Protein AF-A0A094A6D1-F1 (afdb_monomer)

Solvent-accessible surface area (backbone atoms only — not comparable to full-atom values): 11910 Å² total; per-residue (Å²): 130,88,84,78,57,84,86,40,76,73,54,73,46,98,64,82,76,75,89,54,102,81,65,78,54,65,67,58,54,51,54,49,49,55,51,50,52,54,50,50,57,48,50,68,65,52,73,82,51,52,72,68,55,45,52,56,50,55,54,60,70,70,58,59,70,27,72,99,29,51,70,61,40,42,60,74,72,39,41,84,79,79,38,96,64,85,78,55,68,68,58,47,48,54,49,28,52,51,53,49,54,50,52,52,55,42,50,53,43,16,49,54,50,44,54,54,49,53,54,47,38,68,72,66,67,61,68,77,88,84,65,76,83,75,68,78,82,49,100,79,51,75,71,82,86,63,80,82,77,91,50,72,67,32,45,53,50,23,49,55,61,69,55,57,76,57,67,78,85,43,57,95,50,70,90,60,93,68,86,82,83,71,81,81,70,76,133

Structure (mmCIF, N/CA/C/O backbone):
data_AF-A0A094A6D1-F1
#
_entry.id   AF-A0A094A6D1-F1
#
loop_
_atom_site.group_PDB
_atom_site.id
_atom_site.type_symbol
_atom_site.label_atom_id
_atom_site.label_alt_id
_atom_site.label_comp_id
_atom_site.label_asym_id
_atom_site.label_entity_id
_atom_site.label_seq_id
_atom_site.pdbx_PDB_ins_code
_atom_site.Cartn_x
_atom_site.Cartn_y
_atom_site.Cartn_z
_atom_site.occupancy
_atom_site.B_iso_or_equiv
_atom_site.auth_seq_id
_atom_site.auth_comp_id
_atom_site.auth_asym_id
_atom_site.auth_atom_id
_atom_site.pdbx_PDB_model_num
ATOM 1 N N . ALA A 1 1 ? 8.656 14.165 -21.330 1.00 50.38 1 ALA A N 1
ATOM 2 C CA . ALA A 1 1 ? 8.695 12.959 -22.171 1.00 50.38 1 ALA A CA 1
ATOM 3 C C . ALA A 1 1 ? 7.920 11.884 -21.436 1.00 50.38 1 ALA A C 1
ATOM 5 O O . ALA A 1 1 ? 8.316 11.533 -20.326 1.00 50.38 1 ALA A O 1
ATOM 6 N N . LYS A 1 2 ? 6.782 11.463 -21.992 1.00 58.44 2 LYS A N 1
ATOM 7 C CA . LYS A 1 2 ? 6.016 10.312 -21.506 1.00 58.44 2 LYS A CA 1
ATOM 8 C C . LYS A 1 2 ? 6.945 9.095 -21.607 1.00 58.44 2 LYS A C 1
ATOM 10 O O . LYS A 1 2 ? 7.585 8.899 -22.636 1.00 58.44 2 LYS A O 1
ATOM 15 N N . VAL A 1 3 ? 7.149 8.369 -20.510 1.00 69.06 3 VAL A N 1
ATOM 16 C CA . VAL A 1 3 ? 7.984 7.159 -20.530 1.00 69.06 3 VAL A CA 1
ATOM 17 C C . VAL A 1 3 ? 7.082 6.021 -20.989 1.00 69.06 3 VAL A C 1
ATOM 19 O O . VAL A 1 3 ? 6.302 5.520 -20.186 1.00 69.06 3 VAL A O 1
ATOM 22 N N . GLY A 1 4 ? 7.154 5.663 -22.271 1.00 74.31 4 GLY A N 1
ATOM 23 C CA . GLY A 1 4 ? 6.404 4.532 -22.820 1.00 74.31 4 GLY A CA 1
ATOM 24 C C . GLY A 1 4 ? 6.931 3.201 -22.286 1.00 74.31 4 GLY A C 1
ATOM 25 O O . GLY A 1 4 ? 8.145 3.017 -22.120 1.00 74.31 4 GLY A O 1
ATOM 26 N N . LEU A 1 5 ? 6.030 2.266 -21.990 1.00 84.81 5 LEU A N 1
ATOM 27 C CA . LEU A 1 5 ? 6.427 0.921 -21.588 1.00 84.81 5 LEU A CA 1
ATOM 28 C C . LEU A 1 5 ? 6.863 0.115 -22.825 1.00 84.81 5 LEU A C 1
ATOM 30 O O . LEU A 1 5 ? 6.172 0.127 -23.844 1.00 84.81 5 LEU A O 1
ATOM 34 N N . PRO A 1 6 ? 7.943 -0.689 -22.750 1.00 88.44 6 PRO A N 1
ATOM 35 C CA . PRO A 1 6 ? 8.446 -1.442 -23.907 1.00 88.44 6 PRO A CA 1
ATOM 36 C C . PRO A 1 6 ? 7.476 -2.483 -24.492 1.00 88.44 6 PRO A C 1
ATOM 38 O O . PRO A 1 6 ? 7.748 -3.057 -25.542 1.00 88.44 6 PRO A O 1
ATOM 41 N N . TRP A 1 7 ? 6.387 -2.793 -23.785 1.00 87.38 7 TRP A N 1
ATOM 42 C CA . TRP A 1 7 ? 5.352 -3.746 -24.198 1.00 87.38 7 TRP A CA 1
ATOM 43 C C . TRP A 1 7 ? 4.051 -3.069 -24.651 1.00 87.38 7 TRP A C 1
ATOM 45 O O . TRP A 1 7 ? 3.048 -3.754 -24.854 1.00 87.38 7 TRP A O 1
ATOM 55 N N . GLU A 1 8 ? 4.043 -1.745 -24.791 1.00 85.12 8 GLU A N 1
ATOM 56 C CA . GLU A 1 8 ? 2.922 -1.015 -25.381 1.00 85.12 8 GLU A CA 1
ATOM 57 C C . GLU A 1 8 ? 2.844 -1.221 -26.893 1.00 85.12 8 GLU A C 1
ATOM 59 O O . GLU A 1 8 ? 3.835 -1.513 -27.565 1.00 85.12 8 GLU A O 1
ATOM 64 N N . ILE A 1 9 ? 1.646 -1.022 -27.444 1.00 82.25 9 ILE A N 1
ATOM 65 C CA . ILE A 1 9 ? 1.393 -1.150 -28.883 1.00 82.25 9 ILE A CA 1
ATOM 66 C C . ILE A 1 9 ? 2.235 -0.137 -29.670 1.00 82.25 9 ILE A C 1
ATOM 68 O O . ILE A 1 9 ? 2.761 -0.483 -30.725 1.00 82.25 9 ILE A O 1
ATOM 72 N N . ALA A 1 10 ? 2.432 1.073 -29.139 1.00 81.50 10 ALA A N 1
ATOM 73 C CA . ALA A 1 10 ? 3.297 2.085 -29.745 1.00 81.50 10 ALA A CA 1
ATOM 74 C C . ALA A 1 10 ? 4.753 1.599 -29.897 1.00 81.50 10 ALA A C 1
ATOM 76 O O . ALA A 1 10 ? 5.389 1.864 -30.914 1.00 81.50 10 ALA A O 1
ATOM 77 N N . SER A 1 11 ? 5.241 0.792 -28.947 1.00 85.56 11 SER A N 1
ATOM 78 C CA . SER A 1 11 ? 6.585 0.195 -28.979 1.00 85.56 11 SER A CA 1
ATOM 79 C C . SER A 1 11 ? 6.719 -0.979 -29.965 1.00 85.56 11 SER A C 1
ATOM 81 O O . SER A 1 11 ? 7.820 -1.497 -30.155 1.00 85.56 11 SER A O 1
ATOM 83 N N . LEU A 1 12 ? 5.628 -1.430 -30.604 1.00 87.12 12 LEU A N 1
ATOM 84 C CA . LEU A 1 12 ? 5.669 -2.504 -31.607 1.00 87.12 12 LEU A CA 1
ATOM 85 C C . LEU A 1 12 ? 6.434 -2.083 -32.868 1.00 87.12 12 LEU A C 1
ATOM 87 O O . LEU A 1 12 ? 7.038 -2.921 -33.543 1.00 87.12 12 LEU A O 1
ATOM 91 N N . TYR A 1 13 ? 6.376 -0.797 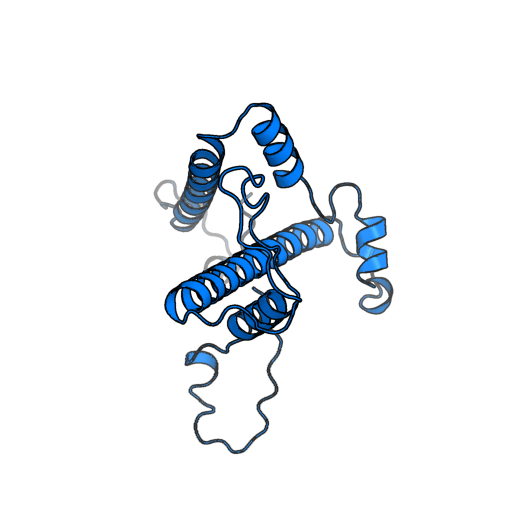-33.202 1.00 86.56 13 TYR A N 1
ATOM 92 C CA . TYR A 1 13 ? 6.956 -0.253 -34.417 1.00 86.56 13 TYR A CA 1
ATOM 93 C C . TYR A 1 13 ? 8.273 0.456 -34.108 1.00 86.56 13 TYR A C 1
ATOM 95 O O . TYR A 1 13 ? 8.422 1.129 -33.098 1.00 86.56 13 TYR A O 1
ATOM 103 N N . SER A 1 14 ? 9.245 0.334 -35.014 1.00 86.50 14 SER A N 1
ATOM 104 C CA . SER A 1 14 ? 10.553 0.991 -34.874 1.00 86.50 14 SER A CA 1
ATOM 105 C C . SER A 1 14 ? 10.513 2.502 -35.114 1.00 86.50 14 SER A C 1
ATOM 107 O O . SER A 1 14 ? 11.534 3.169 -34.972 1.00 86.50 14 SER A O 1
ATOM 109 N N . GLN A 1 15 ? 9.375 3.023 -35.570 1.00 84.44 15 GLN A N 1
ATOM 110 C CA . GLN A 1 15 ? 9.169 4.427 -35.878 1.00 84.44 15 GLN A CA 1
ATOM 111 C C . GLN A 1 15 ? 8.012 4.943 -35.030 1.00 84.44 15 GLN A C 1
ATOM 113 O O . GLN A 1 15 ? 6.898 4.435 -35.135 1.00 84.44 15 GLN A O 1
ATOM 118 N N . GLU A 1 16 ? 8.290 5.962 -34.224 1.00 77.81 16 GLU A N 1
ATOM 119 C CA . GLU A 1 16 ? 7.274 6.665 -33.449 1.00 77.81 16 GLU A CA 1
ATOM 120 C C . GLU A 1 16 ? 6.464 7.572 -34.382 1.00 77.81 16 GLU A C 1
ATOM 122 O O . GLU A 1 16 ? 7.018 8.318 -35.200 1.00 77.81 16 GLU A O 1
ATOM 127 N N . VAL A 1 17 ? 5.140 7.468 -34.293 1.00 75.56 17 VAL A N 1
ATOM 128 C CA . VAL A 1 17 ? 4.229 8.406 -34.949 1.00 75.56 17 VAL A CA 1
ATOM 129 C C . VAL A 1 17 ? 4.211 9.673 -34.090 1.00 75.56 17 VAL A C 1
ATOM 131 O O . VAL A 1 17 ? 4.066 9.548 -32.876 1.00 75.56 17 VAL A O 1
ATOM 134 N N . PRO A 1 18 ? 4.391 10.875 -34.667 1.00 78.12 18 PRO A N 1
ATOM 135 C CA . PRO A 1 18 ? 4.256 12.110 -33.903 1.00 78.12 18 PRO A CA 1
ATOM 136 C C . PRO A 1 18 ? 2.888 12.182 -33.219 1.00 78.12 18 PRO A C 1
ATOM 138 O O . PRO A 1 18 ? 1.887 11.854 -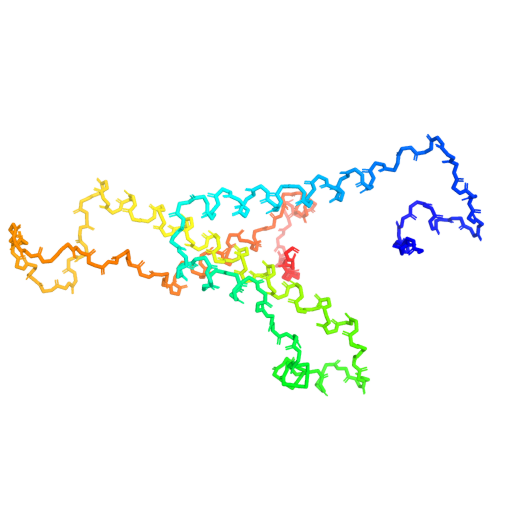33.859 1.00 78.12 18 PRO A O 1
ATOM 141 N N . GLU A 1 19 ? 2.868 12.635 -31.963 1.00 69.31 19 GLU A N 1
ATOM 142 C CA . GLU A 1 19 ? 1.632 12.899 -31.216 1.00 69.31 19 GLU A CA 1
ATOM 143 C C . GLU A 1 19 ? 0.711 13.787 -32.064 1.00 69.31 19 GLU A C 1
ATOM 145 O O . GLU A 1 19 ? 1.141 14.809 -32.616 1.00 69.31 19 GLU A O 1
ATOM 150 N N . ARG A 1 20 ? -0.539 13.354 -32.237 1.00 71.62 20 ARG A N 1
ATOM 151 C CA . ARG A 1 20 ? -1.547 14.107 -32.984 1.00 71.62 20 ARG A CA 1
ATOM 152 C C . ARG A 1 20 ? -2.393 14.880 -31.977 1.00 71.62 20 ARG A C 1
ATOM 154 O O . ARG A 1 20 ? -2.800 14.316 -30.971 1.00 71.62 20 ARG A O 1
ATOM 161 N N . ASP A 1 21 ? -2.684 16.150 -32.259 1.00 66.56 21 ASP A N 1
ATOM 162 C CA . ASP A 1 21 ? -3.451 17.028 -31.355 1.00 66.56 21 ASP A CA 1
ATOM 163 C C . ASP A 1 21 ? -4.895 16.534 -31.069 1.00 66.56 21 ASP A C 1
ATOM 165 O O . ASP A 1 21 ? -5.590 17.121 -30.243 1.00 66.56 21 ASP A O 1
ATOM 169 N N . ASP A 1 22 ? -5.369 15.501 -31.778 1.00 65.94 22 ASP A N 1
ATOM 170 C CA . ASP A 1 22 ? -6.688 14.866 -31.658 1.00 65.94 22 ASP A CA 1
ATOM 171 C C . ASP A 1 22 ? -6.668 13.464 -31.010 1.00 65.94 22 ASP A C 1
ATOM 173 O O . ASP A 1 22 ? -7.715 12.817 -30.941 1.00 65.94 22 ASP A O 1
ATOM 177 N N . GLU A 1 23 ? -5.514 12.977 -30.538 1.00 61.41 23 GLU A N 1
ATOM 178 C CA . GLU A 1 23 ? -5.445 11.768 -29.706 1.00 61.41 23 GLU A CA 1
ATOM 179 C C . GLU A 1 23 ? -5.793 12.120 -28.253 1.00 61.41 23 GLU A C 1
ATOM 181 O O . GLU A 1 23 ? -4.951 12.566 -27.477 1.00 61.41 23 GLU A O 1
ATOM 186 N N . ASP A 1 24 ? -7.060 11.914 -27.884 1.00 57.56 24 ASP A N 1
ATOM 187 C CA . ASP A 1 24 ? -7.472 11.841 -26.482 1.00 57.56 24 ASP A CA 1
ATOM 188 C C . ASP A 1 24 ? -6.748 10.639 -25.843 1.00 57.56 24 ASP A C 1
ATOM 190 O O . ASP A 1 24 ? -7.115 9.480 -26.058 1.00 57.56 24 ASP A O 1
ATOM 194 N N . ASP A 1 25 ? -5.667 10.908 -25.109 1.00 66.12 25 ASP A N 1
ATOM 195 C CA . ASP A 1 25 ? -4.869 9.902 -24.410 1.00 66.12 25 ASP A CA 1
ATOM 196 C C . ASP A 1 25 ? -5.719 9.232 -23.307 1.00 66.12 25 ASP A C 1
ATOM 198 O O . ASP A 1 25 ? -5.733 9.662 -22.152 1.00 66.12 25 ASP A O 1
ATOM 202 N N . GLU A 1 26 ? -6.416 8.144 -23.648 1.00 67.31 26 GLU A N 1
ATOM 203 C CA . GLU A 1 26 ? -7.247 7.333 -22.735 1.00 67.31 26 GLU A CA 1
ATOM 204 C C . GLU A 1 26 ? -6.467 6.936 -21.453 1.00 67.31 26 GLU A C 1
ATOM 206 O O . GLU A 1 26 ? -7.007 6.914 -20.344 1.00 67.31 26 GLU A O 1
ATOM 211 N N . ASP A 1 27 ? -5.151 6.722 -21.583 1.00 64.94 27 ASP A N 1
ATOM 212 C CA . ASP A 1 27 ? -4.226 6.448 -20.476 1.00 64.94 27 ASP A CA 1
ATOM 213 C C . ASP A 1 27 ? -3.993 7.665 -19.559 1.00 64.94 27 ASP A C 1
ATOM 215 O O . ASP A 1 27 ? -3.834 7.523 -18.340 1.00 64.94 27 ASP A O 1
ATOM 219 N N . GLU A 1 28 ? -3.954 8.878 -20.122 1.00 71.06 28 GLU A N 1
ATOM 220 C CA . GLU A 1 28 ? -3.829 10.118 -19.351 1.00 71.06 28 GLU A CA 1
ATOM 221 C C . GLU A 1 28 ? -5.125 10.393 -18.576 1.00 71.06 28 GLU A C 1
ATOM 223 O O . GLU A 1 28 ? -5.077 10.785 -17.402 1.00 71.06 28 GLU A O 1
ATOM 228 N N . GLU A 1 29 ? -6.280 10.076 -19.168 1.00 74.25 29 GLU A N 1
ATOM 229 C CA . GLU A 1 29 ? -7.569 10.100 -18.476 1.00 74.25 29 GLU A CA 1
ATOM 230 C C . GLU A 1 29 ? -7.628 9.090 -17.320 1.00 74.25 29 GLU A C 1
ATOM 232 O O . GLU A 1 29 ? -8.058 9.449 -16.218 1.00 74.25 29 GLU A O 1
ATOM 237 N N . GLU A 1 30 ? -7.158 7.851 -17.511 1.00 73.69 30 GLU A N 1
ATOM 238 C CA . GLU A 1 30 ? -7.152 6.832 -16.451 1.00 73.69 30 GLU A CA 1
ATOM 239 C C . GLU A 1 30 ? -6.190 7.204 -15.305 1.00 73.69 30 GLU A C 1
ATOM 241 O O . GLU A 1 30 ? -6.544 7.097 -14.122 1.00 73.69 30 GLU A O 1
ATOM 246 N N . MET A 1 31 ? -5.002 7.727 -15.630 1.00 72.31 31 MET A N 1
ATOM 247 C CA . MET A 1 31 ? -4.050 8.265 -14.648 1.00 72.31 31 MET A CA 1
ATOM 248 C C . MET A 1 31 ? -4.630 9.439 -13.856 1.00 72.31 31 MET A C 1
ATOM 250 O O . MET A 1 31 ? -4.493 9.504 -12.622 1.00 72.31 31 MET A O 1
ATOM 254 N N . ASN A 1 32 ? -5.314 10.356 -14.538 1.00 81.31 32 ASN A N 1
ATOM 255 C CA . ASN A 1 32 ? -5.992 11.477 -13.902 1.00 81.31 32 ASN A CA 1
ATOM 256 C C . ASN A 1 32 ? -7.121 10.977 -12.988 1.00 81.31 32 ASN A C 1
ATOM 258 O O . ASN A 1 32 ? -7.192 11.349 -11.814 1.00 81.31 32 ASN A O 1
ATOM 262 N N . TYR A 1 33 ? -7.935 10.034 -13.464 1.00 84.94 33 TYR A N 1
ATOM 263 C CA . TYR A 1 33 ? -9.004 9.427 -12.680 1.00 84.94 33 TYR A CA 1
ATOM 264 C C . TYR A 1 33 ? -8.482 8.743 -11.407 1.00 84.94 33 TYR A C 1
ATOM 266 O O . TYR A 1 33 ? -9.005 8.987 -10.315 1.00 84.94 33 TYR A O 1
ATOM 274 N N . ALA A 1 34 ? -7.418 7.940 -11.501 1.00 82.62 34 ALA A N 1
ATOM 275 C CA . ALA A 1 34 ? -6.798 7.294 -10.342 1.00 82.62 34 ALA A CA 1
ATOM 276 C C . ALA A 1 34 ? -6.277 8.324 -9.322 1.00 82.62 34 ALA A C 1
ATOM 278 O O . ALA A 1 34 ? -6.468 8.176 -8.107 1.00 82.62 34 ALA A O 1
ATOM 279 N N . THR A 1 35 ? -5.674 9.408 -9.815 1.00 84.44 35 THR A N 1
ATOM 280 C CA . THR A 1 35 ? -5.197 10.521 -8.986 1.00 84.44 35 THR A CA 1
ATOM 281 C C . THR A 1 35 ? -6.353 11.216 -8.267 1.00 84.44 35 THR A C 1
ATOM 283 O O . THR A 1 35 ? -6.296 11.411 -7.047 1.00 84.44 35 THR A O 1
ATOM 286 N N . LEU A 1 36 ? -7.440 11.515 -8.981 1.00 88.94 36 LEU A N 1
ATOM 287 C CA . LEU A 1 36 ? -8.651 12.119 -8.426 1.00 88.94 36 LEU A CA 1
ATOM 288 C C . LEU A 1 36 ? -9.298 11.236 -7.355 1.00 88.94 36 LEU A C 1
ATOM 290 O O . LEU A 1 36 ? -9.669 11.733 -6.292 1.00 88.94 36 LEU A O 1
ATOM 294 N N . GLN A 1 37 ? -9.383 9.921 -7.577 1.00 87.69 37 GLN A N 1
ATOM 295 C CA . GLN A 1 37 ? -9.905 8.984 -6.575 1.00 87.69 37 GLN A CA 1
ATOM 296 C C . GLN A 1 37 ? -9.052 8.975 -5.304 1.00 87.69 37 GLN A C 1
ATOM 298 O O . GLN A 1 37 ? -9.583 8.970 -4.188 1.00 87.69 37 GLN A O 1
ATOM 303 N N . ARG A 1 38 ? -7.723 9.022 -5.447 1.00 86.25 38 ARG A N 1
ATOM 304 C CA . ARG A 1 38 ? -6.808 9.088 -4.301 1.00 86.25 38 ARG A CA 1
ATOM 305 C C . ARG A 1 38 ? -6.977 10.385 -3.510 1.00 86.25 38 ARG A C 1
ATOM 307 O O . ARG A 1 38 ? -6.957 10.339 -2.279 1.00 86.25 38 ARG A O 1
ATOM 314 N N . LEU A 1 39 ? -7.150 11.518 -4.194 1.00 88.56 39 LEU A N 1
ATOM 315 C CA . LEU A 1 39 ? -7.419 12.814 -3.563 1.00 88.56 39 LEU A CA 1
ATOM 316 C C . LEU A 1 39 ? -8.765 12.806 -2.838 1.00 88.56 39 LEU A C 1
ATOM 318 O O . LEU A 1 39 ? -8.815 13.118 -1.652 1.00 88.56 39 LEU A O 1
ATOM 322 N N . LYS A 1 40 ? -9.820 12.312 -3.490 1.00 91.62 40 LYS A N 1
ATOM 323 C CA . LYS A 1 40 ? -11.147 12.171 -2.885 1.00 91.62 40 LYS A CA 1
ATOM 324 C C . LYS A 1 40 ? -11.120 11.314 -1.615 1.00 91.62 40 LYS A C 1
ATOM 326 O O . LYS A 1 40 ? -11.650 11.730 -0.590 1.00 91.62 40 LYS A O 1
ATOM 331 N N . LYS A 1 41 ? -10.459 10.147 -1.641 1.00 88.25 41 LYS A N 1
ATOM 332 C CA . LYS A 1 41 ? -10.302 9.278 -0.455 1.00 88.25 41 LYS A CA 1
ATOM 333 C C . LYS A 1 41 ? -9.547 9.990 0.674 1.00 88.25 41 LYS A C 1
ATOM 335 O O . LYS A 1 41 ? -9.826 9.745 1.849 1.00 88.25 41 LYS A O 1
ATOM 340 N N . ALA A 1 42 ? -8.581 10.848 0.340 1.00 88.31 42 ALA A N 1
ATOM 341 C CA . ALA A 1 42 ? -7.865 11.646 1.329 1.00 88.31 42 ALA A CA 1
ATOM 342 C C . ALA A 1 42 ? -8.780 12.705 1.959 1.00 88.31 42 ALA A C 1
ATOM 344 O O . ALA A 1 42 ? -8.823 12.782 3.184 1.00 88.31 42 ALA A O 1
ATOM 345 N N . ASP A 1 43 ? -9.547 13.439 1.151 1.00 92.19 43 ASP A N 1
ATOM 346 C CA . ASP A 1 43 ? -10.484 14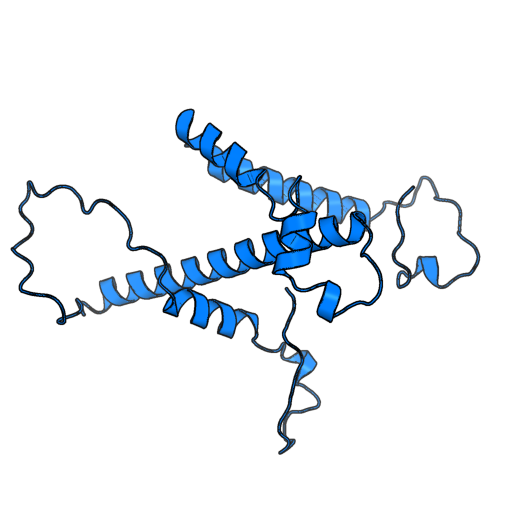.467 1.618 1.00 92.19 43 ASP A CA 1
ATOM 347 C C . ASP A 1 43 ? -11.600 13.875 2.487 1.00 92.19 43 ASP A C 1
ATOM 349 O O . ASP A 1 43 ? -11.915 14.396 3.557 1.00 92.19 43 ASP A O 1
ATOM 353 N N . GLU A 1 44 ? -12.165 12.735 2.078 1.00 92.69 44 GLU A N 1
ATOM 354 C CA . GLU A 1 44 ? -13.165 12.011 2.869 1.00 92.69 44 GLU A CA 1
ATOM 355 C C . GLU A 1 44 ? -12.620 11.613 4.244 1.00 92.69 44 GLU A C 1
ATOM 357 O O . GLU A 1 44 ? -13.330 11.698 5.248 1.00 92.69 44 GLU A O 1
ATOM 362 N N . ARG A 1 45 ? -11.345 11.216 4.307 1.00 88.50 45 ARG A N 1
ATOM 363 C CA . ARG A 1 45 ? -10.697 10.811 5.553 1.00 88.50 45 ARG A CA 1
ATOM 364 C C . ARG A 1 45 ? -10.375 11.994 6.464 1.00 88.50 45 ARG A C 1
ATOM 366 O O . ARG A 1 45 ? -10.456 11.848 7.680 1.00 88.50 45 ARG A O 1
ATOM 373 N N . THR A 1 46 ? -9.994 13.137 5.904 1.00 92.25 46 THR A N 1
ATOM 374 C CA . THR A 1 46 ? -9.544 14.308 6.674 1.00 92.25 46 THR A CA 1
ATOM 375 C C . THR A 1 46 ? -10.678 15.250 7.063 1.00 92.25 46 THR A C 1
ATOM 377 O O . THR A 1 46 ? -10.491 16.068 7.960 1.00 92.25 46 THR A O 1
ATOM 380 N N . LYS A 1 47 ? -11.873 15.105 6.471 1.00 93.25 47 LYS A N 1
ATOM 381 C CA . LYS A 1 47 ? -13.038 15.982 6.698 1.00 93.25 47 LYS A CA 1
ATOM 382 C C . LYS A 1 47 ? -13.413 16.198 8.171 1.00 93.25 47 LYS A C 1
ATOM 384 O O . LYS A 1 47 ? -13.910 17.267 8.511 1.00 93.25 47 LYS A O 1
ATOM 389 N N . ALA A 1 48 ? -13.227 15.189 9.021 1.00 91.81 48 ALA A N 1
ATOM 390 C CA . ALA A 1 48 ? -13.595 15.232 10.440 1.00 91.81 48 ALA A CA 1
ATOM 391 C C . ALA A 1 48 ? -12.387 15.195 11.396 1.00 91.81 48 ALA A C 1
ATOM 393 O O . ALA A 1 48 ? -12.583 15.030 12.597 1.00 91.81 48 ALA A O 1
ATOM 394 N N . MET A 1 49 ? -11.158 15.315 10.879 1.00 93.69 49 MET A N 1
ATOM 395 C CA . MET A 1 49 ? -9.947 15.281 11.704 1.00 93.69 49 MET A CA 1
ATOM 396 C C . MET A 1 49 ? -9.740 16.598 12.452 1.00 93.69 49 MET A C 1
ATOM 398 O O . MET A 1 49 ? -9.981 17.679 11.908 1.00 93.69 49 MET A O 1
ATOM 402 N N . THR A 1 50 ? -9.215 16.523 13.674 1.00 95.25 50 THR A N 1
ATOM 403 C CA . THR A 1 50 ? -8.658 17.708 14.337 1.00 95.25 50 THR A CA 1
ATOM 404 C C . THR A 1 50 ? -7.352 18.143 13.669 1.00 95.25 50 THR A C 1
ATOM 406 O O . THR A 1 50 ? -6.765 17.426 12.854 1.00 95.25 50 THR A O 1
ATOM 409 N N . LYS A 1 51 ? -6.854 19.330 14.031 1.00 94.19 51 LYS A N 1
ATOM 410 C CA . LYS A 1 51 ? -5.559 19.818 13.542 1.00 94.19 51 LYS A CA 1
ATOM 411 C C . LYS A 1 51 ? -4.433 18.842 13.887 1.00 94.19 51 LYS A C 1
ATOM 413 O O . LYS A 1 51 ? -3.591 18.561 13.040 1.00 94.19 51 LYS A O 1
ATOM 418 N N . GLU A 1 52 ? -4.419 18.334 15.113 1.00 94.62 52 GLU A N 1
ATOM 419 C CA . GLU A 1 52 ? -3.408 17.400 15.606 1.00 94.62 52 GLU A CA 1
ATOM 420 C C . GLU A 1 52 ? -3.460 16.083 14.827 1.00 94.62 52 GLU A C 1
ATOM 422 O O . GLU A 1 52 ? -2.434 15.613 14.337 1.00 94.62 52 GLU A O 1
ATOM 427 N N . GLU A 1 53 ? -4.662 15.534 14.632 1.00 93.00 53 GLU A N 1
ATOM 428 C CA . GLU A 1 53 ? -4.872 14.312 13.851 1.00 93.00 53 GLU A CA 1
ATOM 429 C C . GLU A 1 53 ? -4.455 14.486 12.389 1.00 93.00 53 GLU A C 1
ATOM 431 O O . GLU A 1 53 ? -3.813 13.602 11.818 1.00 93.00 53 GLU A O 1
ATOM 436 N N . TYR A 1 54 ? -4.767 15.638 11.789 1.00 94.56 54 TYR A N 1
ATOM 437 C CA . TYR A 1 54 ? -4.377 15.951 10.419 1.00 94.56 54 TYR A CA 1
ATOM 438 C C . TYR A 1 54 ? -2.856 16.073 10.265 1.00 94.56 54 TYR A C 1
ATOM 440 O O . TYR A 1 54 ? -2.299 15.541 9.303 1.00 94.56 54 TYR A O 1
ATOM 448 N N . VAL A 1 55 ? -2.168 16.727 11.211 1.00 94.94 55 VAL A N 1
ATOM 449 C CA . VAL A 1 55 ? -0.698 16.821 11.210 1.00 94.94 55 VAL A CA 1
ATOM 450 C C . VAL A 1 55 ? -0.095 15.419 11.231 1.00 94.94 55 VAL A C 1
ATOM 452 O O . VAL A 1 55 ? 0.657 15.072 10.319 1.00 94.94 55 VAL A O 1
ATOM 455 N N . THR A 1 56 ? -0.507 14.572 12.178 1.00 94.06 56 THR A N 1
ATOM 456 C CA . THR A 1 56 ? -0.038 13.181 12.258 1.00 94.06 56 THR A CA 1
ATOM 457 C C . THR A 1 56 ? -0.361 12.382 10.988 1.00 94.06 56 THR A C 1
ATOM 459 O O . THR A 1 56 ? 0.489 11.651 10.479 1.00 94.06 56 THR A O 1
ATOM 462 N N . TRP A 1 57 ? -1.563 12.542 10.424 1.00 92.81 57 TRP A N 1
ATOM 463 C CA . TRP A 1 57 ? -1.951 11.900 9.165 1.00 92.81 57 TRP A CA 1
ATOM 464 C C . TRP A 1 57 ? -1.048 12.318 7.999 1.00 92.81 57 TRP A C 1
ATOM 466 O O . TRP A 1 57 ? -0.593 11.465 7.235 1.00 92.81 57 TRP A O 1
ATOM 476 N N . SER A 1 58 ? -0.769 13.615 7.866 1.00 92.62 58 SER A N 1
ATOM 477 C CA . SER A 1 58 ? 0.067 14.152 6.791 1.00 92.62 58 SER A CA 1
ATOM 478 C C . SER A 1 58 ? 1.517 13.663 6.878 1.00 92.62 58 SER A C 1
ATOM 480 O O . SER A 1 58 ? 2.084 13.268 5.857 1.00 92.62 58 SER A O 1
ATOM 482 N N . GLU A 1 59 ? 2.080 13.579 8.088 1.00 92.81 59 GLU A N 1
ATOM 483 C CA . GLU A 1 59 ? 3.420 13.036 8.332 1.00 92.81 59 GLU A CA 1
ATOM 484 C C . GLU A 1 59 ? 3.503 11.553 7.953 1.00 92.81 59 GLU A C 1
ATOM 486 O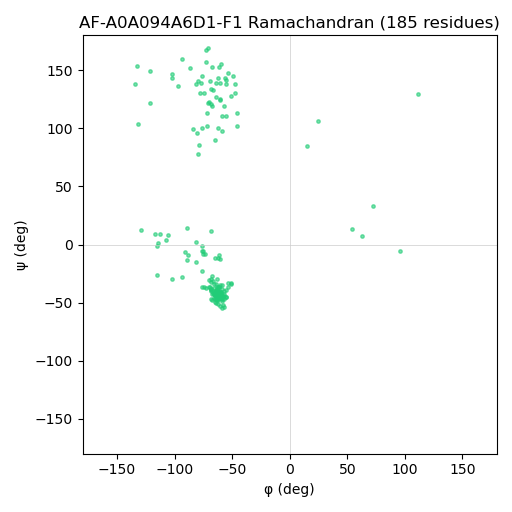 O . GLU A 1 59 ? 4.414 11.138 7.232 1.00 92.81 59 GLU A O 1
ATOM 491 N N . TYR A 1 60 ? 2.532 10.743 8.386 1.00 92.50 60 TYR A N 1
ATOM 492 C CA . TYR A 1 60 ? 2.513 9.309 8.082 1.00 92.50 60 TYR A CA 1
ATOM 493 C C . TYR A 1 60 ? 2.227 9.022 6.609 1.00 92.50 60 TYR A C 1
ATOM 495 O O . TYR A 1 60 ? 2.755 8.052 6.071 1.00 92.50 60 TYR A O 1
ATOM 503 N N . ARG A 1 61 ? 1.451 9.874 5.930 1.00 89.44 61 ARG A N 1
ATOM 504 C CA . ARG A 1 61 ? 1.197 9.763 4.486 1.00 89.44 61 ARG A CA 1
ATOM 505 C C . ARG A 1 61 ? 2.460 9.991 3.652 1.00 89.44 61 ARG A C 1
ATOM 507 O O . ARG A 1 61 ? 2.591 9.390 2.592 1.00 89.44 61 ARG A O 1
ATOM 514 N N . GLN A 1 62 ? 3.360 10.866 4.098 1.00 88.00 62 GLN A N 1
ATOM 515 C CA . GLN A 1 62 ? 4.622 11.155 3.406 1.00 88.00 62 GLN A CA 1
ATOM 516 C C . GLN A 1 62 ? 5.769 10.222 3.825 1.00 88.00 62 GLN A C 1
ATOM 518 O O . GLN A 1 62 ? 6.839 10.240 3.214 1.00 88.00 62 GLN A O 1
ATOM 523 N N . ALA A 1 63 ? 5.575 9.408 4.865 1.00 89.44 63 ALA A N 1
ATOM 524 C CA . ALA A 1 63 ? 6.575 8.450 5.301 1.00 89.44 63 ALA A CA 1
ATOM 525 C C . ALA A 1 63 ? 6.782 7.354 4.242 1.00 89.44 63 ALA A C 1
ATOM 527 O O . ALA A 1 63 ? 5.837 6.755 3.739 1.00 89.44 63 ALA A O 1
ATOM 528 N N . SER A 1 64 ? 8.046 7.061 3.939 1.00 91.88 64 SER A N 1
ATOM 529 C CA . SER A 1 64 ? 8.449 6.028 2.982 1.00 91.88 64 SER A CA 1
ATOM 530 C C . SER A 1 64 ? 9.546 5.147 3.580 1.00 91.88 64 SER A C 1
ATOM 532 O O . SER A 1 64 ? 10.322 5.574 4.446 1.00 91.88 64 SER A O 1
ATOM 534 N N . PHE A 1 65 ? 9.622 3.903 3.108 1.00 93.50 65 PHE A N 1
ATOM 535 C CA . PHE A 1 65 ? 10.686 2.966 3.468 1.00 93.50 65 PHE A CA 1
ATOM 536 C C . PHE A 1 65 ? 12.055 3.389 2.924 1.00 93.50 65 PHE A C 1
ATOM 538 O O . PHE A 1 65 ? 13.084 3.056 3.518 1.00 93.50 65 PHE A O 1
ATOM 545 N N . THR A 1 66 ? 12.077 4.134 1.818 1.00 93.88 66 THR A N 1
ATOM 546 C CA . THR A 1 66 ? 13.292 4.390 1.036 1.00 93.88 66 THR A CA 1
ATOM 547 C C . THR A 1 66 ? 13.712 5.855 1.036 1.00 93.88 66 THR A C 1
ATOM 549 O O . THR A 1 66 ? 14.916 6.131 0.961 1.00 93.88 66 THR A O 1
ATOM 552 N N . PHE A 1 67 ? 12.776 6.795 1.228 1.00 92.44 67 PHE A N 1
ATOM 553 C CA . PHE A 1 67 ? 13.077 8.230 1.260 1.00 92.44 67 PHE A CA 1
ATOM 554 C C . PHE A 1 67 ? 14.123 8.561 2.332 1.00 92.44 67 PHE A C 1
ATOM 556 O O . PHE A 1 67 ? 13.932 8.302 3.523 1.00 92.44 67 PHE A O 1
ATOM 563 N N . ARG A 1 68 ? 15.269 9.103 1.894 1.00 91.94 68 ARG A N 1
ATOM 564 C CA . ARG A 1 68 ? 16.457 9.390 2.729 1.00 91.94 68 ARG A CA 1
ATOM 565 C C . ARG A 1 68 ? 16.994 8.183 3.524 1.00 91.94 68 ARG A C 1
ATOM 567 O O . ARG A 1 68 ? 17.830 8.348 4.409 1.00 91.94 68 ARG A O 1
ATOM 574 N N . LYS A 1 69 ? 16.548 6.961 3.211 1.00 91.56 69 LYS A N 1
ATOM 575 C CA . LYS A 1 69 ? 16.900 5.708 3.905 1.00 91.56 69 LYS A CA 1
ATOM 576 C C . LYS A 1 69 ? 17.368 4.596 2.958 1.00 91.56 69 LYS A C 1
ATOM 578 O O . LYS A 1 69 ? 17.559 3.466 3.401 1.00 91.56 69 LYS A O 1
ATOM 583 N N . GLY A 1 70 ? 17.652 4.908 1.691 1.00 89.62 70 GLY A N 1
ATOM 584 C CA . GLY A 1 70 ? 18.024 3.924 0.664 1.00 89.62 70 GLY A CA 1
ATOM 585 C C . GLY A 1 70 ? 19.202 3.006 1.023 1.00 89.62 70 GLY A C 1
ATOM 586 O O . GLY A 1 70 ? 19.164 1.818 0.716 1.00 89.62 70 GLY A O 1
ATOM 587 N N . LYS A 1 71 ? 20.236 3.491 1.734 1.00 90.06 71 LYS A N 1
ATOM 588 C CA . LYS A 1 71 ? 21.338 2.624 2.211 1.00 90.06 71 LYS A CA 1
ATOM 589 C C . LYS A 1 71 ? 20.826 1.533 3.158 1.00 90.06 71 LYS A C 1
ATOM 591 O O . LYS A 1 71 ? 21.076 0.358 2.913 1.00 90.06 71 LYS A O 1
ATOM 596 N N . ARG A 1 72 ? 20.084 1.930 4.196 1.00 92.12 72 ARG A N 1
ATOM 597 C CA . ARG A 1 72 ? 19.530 1.013 5.201 1.00 92.12 72 ARG A CA 1
ATOM 598 C C . ARG A 1 72 ? 18.520 0.051 4.581 1.00 92.12 72 ARG A C 1
ATOM 600 O O . ARG A 1 72 ? 18.514 -1.120 4.933 1.00 92.12 72 ARG A O 1
ATOM 607 N N . PHE A 1 73 ? 17.697 0.535 3.650 1.00 92.81 73 PHE A N 1
ATOM 608 C CA . PHE A 1 73 ? 16.743 -0.303 2.928 1.00 92.81 73 PHE A CA 1
ATOM 609 C C . PHE A 1 73 ? 17.444 -1.390 2.106 1.00 92.81 73 PHE A C 1
ATOM 611 O O . PHE A 1 73 ? 17.082 -2.554 2.219 1.00 92.81 73 PHE A O 1
ATOM 618 N N . ARG A 1 74 ? 18.485 -1.038 1.336 1.00 90.31 74 ARG A N 1
ATOM 619 C CA . ARG A 1 74 ? 19.239 -2.008 0.521 1.00 90.31 74 ARG A CA 1
ATOM 620 C C . ARG A 1 74 ? 19.928 -3.085 1.354 1.00 90.31 74 ARG A C 1
ATOM 622 O O . ARG A 1 74 ? 19.942 -4.244 0.953 1.00 90.31 74 ARG A O 1
ATOM 629 N N . GLU A 1 75 ? 20.495 -2.694 2.491 1.00 91.25 75 GLU A N 1
ATOM 630 C CA . GLU A 1 75 ? 21.120 -3.620 3.437 1.00 91.25 75 GLU A CA 1
ATOM 631 C C . GLU A 1 75 ? 20.082 -4.567 4.048 1.00 91.25 75 GLU A C 1
ATOM 633 O O . GLU A 1 75 ? 20.251 -5.781 3.996 1.00 91.25 75 GLU A O 1
ATOM 638 N N . TRP A 1 76 ? 18.967 -4.021 4.544 1.00 92.88 76 TRP A N 1
ATOM 639 C CA . TRP A 1 76 ? 17.877 -4.805 5.125 1.00 92.88 76 TRP A CA 1
ATOM 640 C C . TRP A 1 76 ? 17.236 -5.774 4.121 1.00 92.88 76 TRP A C 1
ATOM 642 O O . TRP A 1 76 ? 16.981 -6.926 4.461 1.00 92.88 76 TRP A O 1
ATOM 652 N N . ALA A 1 77 ? 17.007 -5.326 2.885 1.00 91.44 77 ALA A N 1
ATOM 653 C CA . ALA A 1 77 ? 16.424 -6.142 1.823 1.00 91.44 77 ALA A CA 1
ATOM 654 C C . ALA A 1 77 ? 17.418 -7.150 1.211 1.00 91.44 77 ALA A C 1
ATOM 656 O O . ALA A 1 77 ? 17.022 -7.965 0.382 1.00 91.44 77 ALA A O 1
ATOM 657 N N . GLY A 1 78 ? 18.699 -7.113 1.600 1.00 91.12 78 GLY A N 1
ATOM 658 C CA . GLY A 1 78 ? 19.692 -8.096 1.170 1.00 91.12 78 GLY A CA 1
ATOM 659 C C . GLY A 1 78 ? 20.121 -7.969 -0.293 1.00 91.12 78 GLY A C 1
ATOM 660 O O . GLY A 1 78 ? 20.438 -8.975 -0.923 1.00 91.12 78 GLY A O 1
ATOM 661 N N . PHE A 1 79 ? 20.167 -6.752 -0.848 1.00 87.62 79 PHE A N 1
ATOM 662 C CA . PHE A 1 79 ? 20.542 -6.544 -2.256 1.00 87.62 79 PHE A CA 1
ATOM 663 C C . PHE A 1 79 ? 21.904 -7.140 -2.613 1.00 87.62 79 PHE A C 1
ATOM 665 O O . PHE A 1 79 ? 22.028 -7.747 -3.669 1.00 87.62 79 PHE A O 1
ATOM 672 N N . GLY A 1 80 ? 22.894 -7.034 -1.721 1.00 84.94 80 GLY A N 1
ATOM 673 C CA . GLY A 1 80 ? 24.231 -7.599 -1.947 1.00 84.94 80 GLY A CA 1
ATOM 674 C C . GLY A 1 80 ? 24.271 -9.129 -2.041 1.00 84.94 80 GLY A C 1
ATOM 675 O O . GLY A 1 80 ? 25.287 -9.677 -2.448 1.00 84.94 80 GLY A O 1
ATOM 676 N N . THR A 1 81 ? 23.182 -9.815 -1.679 1.00 88.19 81 THR A N 1
ATOM 677 C CA . THR A 1 81 ? 23.034 -11.270 -1.828 1.00 88.19 81 THR A CA 1
ATOM 678 C C . THR A 1 81 ? 22.344 -11.645 -3.142 1.00 88.19 81 THR A C 1
ATOM 680 O O . THR A 1 81 ? 22.548 -12.743 -3.647 1.00 88.19 81 THR A O 1
ATOM 683 N N . ILE A 1 82 ? 21.494 -10.763 -3.678 1.00 84.88 82 ILE A N 1
ATOM 684 C CA . ILE A 1 82 ? 20.595 -11.062 -4.806 1.00 84.88 82 ILE A CA 1
ATOM 685 C C . IL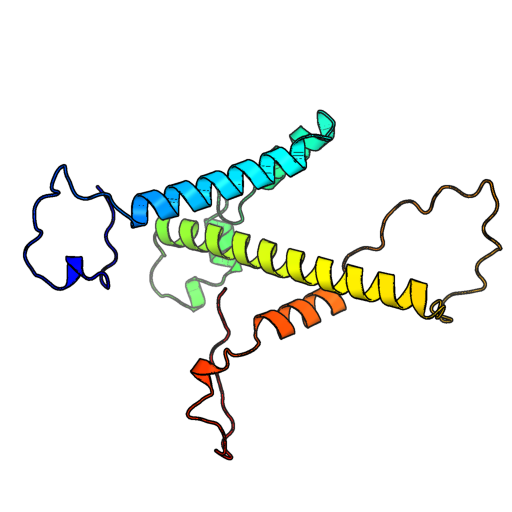E A 1 82 ? 21.135 -10.492 -6.125 1.00 84.88 82 ILE A C 1
ATOM 687 O O . ILE A 1 82 ? 20.871 -11.050 -7.186 1.00 84.88 82 ILE A O 1
ATOM 691 N N . THR A 1 83 ? 21.886 -9.390 -6.071 1.00 84.81 83 THR A N 1
ATOM 692 C CA . THR A 1 83 ? 22.454 -8.721 -7.246 1.00 84.81 83 THR A CA 1
ATOM 693 C C . THR A 1 83 ? 23.916 -8.353 -7.018 1.00 84.81 83 THR A C 1
ATOM 695 O O . THR A 1 83 ? 24.292 -7.852 -5.959 1.00 84.81 83 THR A O 1
ATOM 698 N N . GLU A 1 84 ? 24.738 -8.568 -8.045 1.00 76.50 84 GLU A N 1
ATOM 699 C CA . GLU A 1 84 ? 26.155 -8.187 -8.060 1.00 76.50 84 GLU A CA 1
ATOM 700 C C . GLU A 1 84 ? 26.340 -6.676 -8.284 1.00 76.50 84 GLU A C 1
ATOM 702 O O . GLU A 1 84 ? 27.358 -6.100 -7.898 1.00 76.50 84 GLU A O 1
ATOM 707 N N . SER A 1 85 ? 25.342 -6.008 -8.877 1.00 80.81 85 SER A N 1
ATOM 708 C CA . SER A 1 85 ? 25.373 -4.574 -9.161 1.00 80.81 85 SER A CA 1
ATOM 709 C C . SER A 1 85 ? 24.552 -3.767 -8.156 1.00 80.81 85 SER A C 1
ATOM 711 O O . SER A 1 85 ? 23.512 -4.200 -7.648 1.00 80.81 85 SER A O 1
ATOM 713 N N . LYS A 1 86 ? 25.021 -2.546 -7.875 1.00 80.56 86 LYS A N 1
ATOM 714 C CA . LYS A 1 86 ? 24.291 -1.579 -7.053 1.00 80.56 86 LYS A CA 1
ATOM 715 C C . LYS A 1 86 ? 23.030 -1.144 -7.820 1.00 80.56 86 LYS A C 1
ATOM 717 O O . LYS A 1 86 ? 23.179 -0.558 -8.891 1.00 80.56 86 LYS A O 1
ATOM 722 N N . PRO A 1 87 ? 21.814 -1.367 -7.286 1.00 82.25 87 PRO A N 1
ATOM 723 C CA . PRO A 1 87 ? 20.592 -0.915 -7.946 1.00 82.25 87 PRO A CA 1
ATOM 724 C C . PRO A 1 87 ? 20.589 0.614 -8.061 1.00 82.25 87 PRO A C 1
ATOM 726 O O . PRO A 1 87 ? 21.050 1.306 -7.141 1.00 82.25 87 PRO A O 1
ATOM 729 N N . ASN A 1 88 ? 20.054 1.113 -9.177 1.00 86.19 88 ASN A N 1
ATOM 730 C CA . ASN A 1 88 ? 19.821 2.538 -9.397 1.00 86.19 88 ASN A CA 1
ATOM 731 C C . ASN A 1 88 ? 18.839 3.091 -8.343 1.00 86.19 88 ASN A C 1
ATOM 733 O O . ASN A 1 88 ? 18.002 2.352 -7.818 1.00 86.19 88 ASN A O 1
ATOM 737 N N . ASP A 1 89 ? 18.940 4.380 -8.030 1.00 87.75 89 ASP A N 1
ATOM 738 C CA . ASP A 1 89 ? 18.064 5.038 -7.061 1.00 87.75 89 ASP A CA 1
ATOM 739 C C . ASP A 1 89 ? 16.592 5.017 -7.528 1.00 87.75 89 ASP A C 1
ATOM 741 O O . ASP A 1 89 ? 15.713 4.835 -6.689 1.00 87.75 89 ASP A O 1
ATOM 745 N N . ASP A 1 90 ? 16.326 5.024 -8.842 1.00 89.81 90 ASP A N 1
ATOM 746 C CA . ASP A 1 90 ? 14.973 4.850 -9.409 1.00 89.81 90 ASP A CA 1
ATOM 747 C C . ASP A 1 90 ? 14.351 3.492 -9.038 1.00 89.81 90 ASP A C 1
ATOM 749 O O . ASP A 1 90 ? 13.183 3.403 -8.669 1.00 89.81 90 ASP A O 1
ATOM 753 N N . ILE A 1 91 ? 15.145 2.413 -9.058 1.00 90.50 91 ILE A N 1
ATOM 754 C CA . ILE A 1 91 ? 14.686 1.075 -8.642 1.00 90.50 91 ILE A CA 1
ATOM 755 C C . ILE A 1 91 ? 14.335 1.087 -7.153 1.00 90.50 91 ILE A C 1
ATOM 757 O O . ILE A 1 91 ? 13.355 0.476 -6.729 1.00 90.50 91 ILE A O 1
ATOM 761 N N . VAL A 1 92 ? 15.141 1.776 -6.344 1.00 91.56 92 VAL A N 1
ATOM 762 C CA . VAL A 1 92 ? 14.888 1.910 -4.907 1.00 91.56 92 VAL A CA 1
ATOM 763 C C . VAL A 1 92 ? 13.609 2.715 -4.658 1.00 91.56 92 VAL A C 1
ATOM 765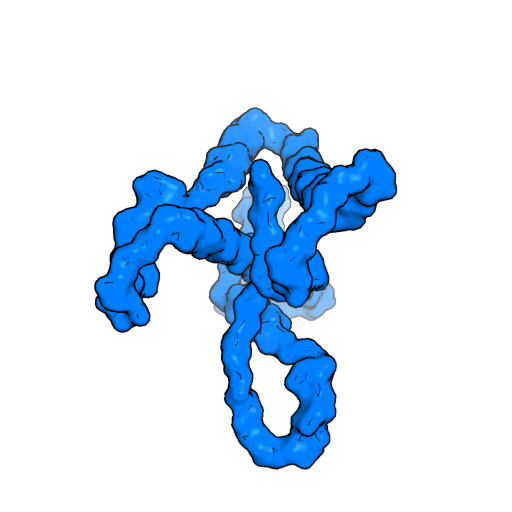 O O . VAL A 1 92 ? 12.857 2.367 -3.750 1.00 91.56 92 VAL A O 1
ATOM 768 N N . ASP A 1 93 ? 13.325 3.739 -5.458 1.00 91.25 93 ASP A N 1
ATOM 769 C CA . ASP A 1 93 ? 12.084 4.508 -5.353 1.00 91.25 93 ASP A CA 1
ATOM 770 C C . ASP A 1 93 ? 10.853 3.672 -5.736 1.00 91.25 93 ASP A C 1
ATOM 772 O O . ASP A 1 93 ? 9.921 3.553 -4.937 1.00 91.25 93 ASP A O 1
ATOM 776 N N . ILE A 1 94 ? 10.908 2.964 -6.872 1.00 92.56 94 ILE A N 1
ATOM 777 C CA . ILE A 1 94 ? 9.852 2.034 -7.315 1.00 92.56 94 ILE A CA 1
ATOM 778 C C . ILE A 1 94 ? 9.568 0.983 -6.235 1.00 92.56 94 ILE A C 1
ATOM 780 O O . ILE A 1 94 ? 8.416 0.723 -5.894 1.00 92.56 94 ILE A O 1
ATOM 784 N N . LEU A 1 95 ? 10.604 0.393 -5.636 1.00 92.75 95 LEU A N 1
ATOM 785 C CA . LEU A 1 95 ? 10.425 -0.575 -4.550 1.00 92.75 95 LEU A CA 1
ATOM 786 C C . LEU A 1 95 ? 9.876 0.064 -3.271 1.00 92.75 95 LEU A C 1
ATOM 788 O O . LEU A 1 95 ? 9.130 -0.583 -2.534 1.00 92.75 95 LEU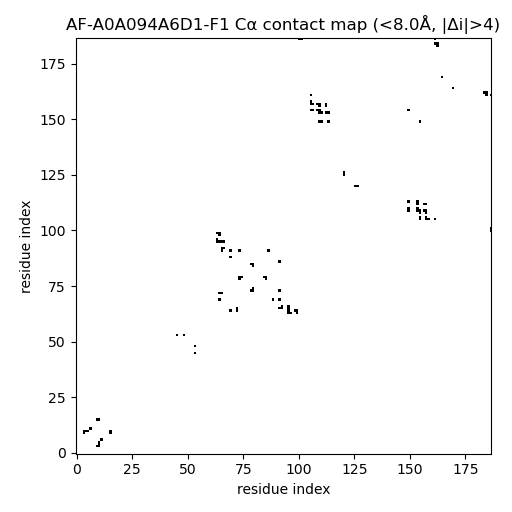 A O 1
ATOM 792 N N . GLY A 1 96 ? 10.211 1.325 -3.001 1.00 93.12 96 GLY A N 1
ATOM 793 C CA . GLY A 1 96 ? 9.604 2.107 -1.927 1.00 93.12 96 GLY A CA 1
ATOM 794 C C . GLY A 1 96 ? 8.098 2.272 -2.120 1.00 93.12 96 GLY A C 1
ATOM 795 O O . GLY A 1 96 ? 7.334 2.045 -1.182 1.00 93.12 96 GLY A O 1
ATOM 796 N N . PHE A 1 97 ? 7.671 2.583 -3.345 1.00 91.88 97 PHE A N 1
ATOM 797 C CA . PHE A 1 97 ? 6.258 2.654 -3.707 1.00 91.88 97 PHE A CA 1
ATOM 798 C C . PHE A 1 97 ? 5.566 1.290 -3.592 1.00 91.88 97 PHE A C 1
ATOM 800 O O . PHE A 1 97 ? 4.556 1.170 -2.900 1.00 91.88 97 PHE A O 1
ATOM 807 N N . LEU A 1 98 ? 6.143 0.236 -4.180 1.00 93.62 98 LEU A N 1
ATOM 808 C CA . LEU A 1 98 ? 5.569 -1.109 -4.108 1.00 93.62 98 LEU A CA 1
ATOM 809 C C . LEU A 1 98 ? 5.430 -1.576 -2.656 1.00 93.62 98 LEU A C 1
ATOM 811 O O . LEU A 1 98 ? 4.375 -2.054 -2.266 1.00 93.62 98 LEU A O 1
ATOM 815 N N . THR A 1 99 ? 6.448 -1.395 -1.813 1.00 94.00 99 THR A N 1
ATOM 816 C CA . THR A 1 99 ? 6.363 -1.782 -0.391 1.00 94.00 99 THR A CA 1
ATOM 817 C C . THR A 1 99 ? 5.309 -1.000 0.388 1.00 94.00 99 THR A C 1
ATOM 819 O O . THR A 1 99 ? 4.660 -1.575 1.265 1.00 94.00 99 THR A O 1
ATOM 822 N N . PHE A 1 100 ? 5.089 0.273 0.057 1.00 92.62 100 PHE A N 1
ATOM 823 C CA . PHE A 1 100 ? 3.981 1.048 0.605 1.00 92.62 100 PHE A CA 1
ATOM 824 C C . PHE A 1 100 ? 2.622 0.444 0.210 1.00 92.62 100 PHE A C 1
ATOM 826 O O . PHE A 1 100 ? 1.817 0.148 1.096 1.00 92.62 100 PHE A O 1
ATOM 833 N N . GLU A 1 101 ? 2.397 0.171 -1.078 1.00 92.06 101 GLU A N 1
ATOM 834 C CA . GLU A 1 101 ? 1.147 -0.425 -1.581 1.00 92.06 101 GLU A CA 1
ATOM 835 C C . GLU A 1 101 ? 0.897 -1.830 -1.004 1.00 92.06 101 GLU A C 1
ATOM 837 O O . GLU A 1 101 ? -0.237 -2.171 -0.651 1.00 92.06 101 GLU A O 1
ATOM 842 N N . ILE A 1 102 ? 1.961 -2.624 -0.813 1.00 94.50 102 ILE A N 1
ATOM 843 C CA . ILE A 1 102 ? 1.917 -3.928 -0.132 1.00 94.50 102 ILE A CA 1
ATOM 844 C C . ILE A 1 102 ? 1.346 -3.770 1.278 1.00 94.50 102 ILE A C 1
ATOM 846 O O . ILE A 1 102 ? 0.401 -4.467 1.654 1.00 94.50 102 ILE A O 1
ATOM 850 N N . VAL A 1 103 ? 1.925 -2.866 2.074 1.00 95.12 103 VAL A N 1
ATOM 851 C CA . VAL A 1 103 ? 1.513 -2.651 3.467 1.00 95.12 103 VAL A CA 1
ATOM 852 C C . VAL A 1 103 ? 0.099 -2.085 3.524 1.00 95.12 103 VAL A C 1
ATOM 854 O O . VAL A 1 103 ? -0.704 -2.558 4.330 1.00 95.12 103 VAL A O 1
ATOM 857 N N . GLN A 1 104 ? -0.238 -1.128 2.657 1.00 92.50 104 GLN A N 1
ATOM 858 C CA . GLN A 1 104 ? -1.584 -0.570 2.581 1.00 92.50 104 GLN A CA 1
ATOM 859 C C . GLN A 1 104 ? -2.615 -1.664 2.271 1.00 92.50 104 GLN A C 1
ATOM 861 O O . GLN A 1 104 ? -3.547 -1.866 3.045 1.00 92.50 104 GLN A O 1
ATOM 866 N N . THR A 1 105 ? -2.422 -2.426 1.195 1.00 94.19 105 THR A N 1
ATOM 867 C CA . THR A 1 105 ? -3.368 -3.468 0.766 1.00 94.19 105 THR A CA 1
ATOM 868 C C . THR A 1 105 ? -3.513 -4.570 1.814 1.00 94.19 105 THR A C 1
ATOM 870 O O . THR A 1 105 ? -4.627 -5.001 2.128 1.00 94.19 105 THR A O 1
ATOM 873 N N . LEU A 1 106 ? -2.397 -5.013 2.402 1.00 96.19 106 LEU A N 1
ATOM 874 C CA . LEU A 1 106 ? -2.400 -6.057 3.425 1.00 96.19 106 LEU A CA 1
ATOM 875 C C . LEU A 1 106 ? -3.119 -5.603 4.703 1.00 96.19 106 LEU A C 1
ATOM 877 O O . LEU A 1 106 ? -3.883 -6.375 5.284 1.00 96.19 106 LEU A O 1
ATOM 881 N N . THR A 1 107 ? -2.893 -4.361 5.143 1.00 96.12 107 THR A N 1
ATOM 882 C CA . THR A 1 107 ? -3.530 -3.814 6.353 1.00 96.12 107 THR A CA 1
ATOM 883 C C . THR A 1 107 ? -5.006 -3.502 6.138 1.00 96.12 107 THR A C 1
ATOM 885 O O . THR A 1 107 ? -5.803 -3.776 7.033 1.00 96.12 107 THR A O 1
ATOM 888 N N . GLU A 1 108 ? -5.400 -3.015 4.959 1.00 94.88 108 GLU A N 1
ATOM 889 C CA . GLU A 1 108 ? -6.810 -2.835 4.601 1.00 94.88 108 GLU A CA 1
ATOM 890 C C . GLU A 1 108 ? -7.569 -4.169 4.632 1.00 94.88 108 GLU A C 1
ATOM 892 O O . GLU A 1 108 ? -8.638 -4.253 5.237 1.00 94.88 108 GLU A O 1
ATOM 897 N N . GLU A 1 109 ? -7.015 -5.239 4.051 1.00 96.62 109 GLU A N 1
ATOM 898 C CA . GLU A 1 109 ? -7.668 -6.554 4.087 1.00 96.62 109 GLU A CA 1
ATOM 899 C C . GLU A 1 109 ? -7.691 -7.151 5.503 1.00 96.62 109 GLU A C 1
ATOM 901 O O . GLU A 1 109 ? -8.705 -7.714 5.921 1.00 96.62 109 GLU A O 1
ATOM 906 N N . ALA A 1 110 ? -6.622 -6.969 6.286 1.00 97.31 110 ALA A N 1
ATOM 907 C CA . ALA A 1 110 ? -6.590 -7.400 7.684 1.00 97.31 110 ALA A CA 1
ATOM 908 C C . ALA A 1 110 ? -7.641 -6.671 8.542 1.00 97.31 110 ALA A C 1
ATOM 910 O O . ALA A 1 110 ? -8.260 -7.292 9.409 1.00 97.31 110 ALA A O 1
ATOM 911 N N . LEU A 1 111 ? -7.880 -5.379 8.288 1.00 95.94 111 LEU A N 1
ATOM 912 C CA . LEU A 1 111 ? -8.942 -4.614 8.944 1.00 95.94 111 LEU A CA 1
ATOM 913 C C . LEU A 1 111 ? -10.331 -5.140 8.567 1.00 95.94 111 LEU A C 1
ATOM 915 O O . LEU A 1 111 ? -11.139 -5.362 9.465 1.00 95.94 111 LEU A O 1
ATOM 919 N N . ARG A 1 112 ? -10.587 -5.444 7.286 1.00 95.94 112 ARG A N 1
ATOM 920 C CA . ARG A 1 112 ? -11.865 -6.046 6.853 1.00 95.94 112 ARG A CA 1
ATOM 921 C C . ARG A 1 112 ? -12.127 -7.396 7.520 1.00 95.94 112 ARG A C 1
ATOM 923 O O . ARG A 1 112 ? -13.243 -7.661 7.958 1.00 95.94 112 ARG A O 1
ATOM 930 N N . ILE A 1 113 ? -11.111 -8.258 7.612 1.00 96.19 113 ILE A N 1
ATOM 931 C CA . ILE A 1 113 ? -11.223 -9.559 8.296 1.00 96.19 113 ILE A CA 1
ATOM 932 C C . ILE A 1 113 ? -11.558 -9.366 9.771 1.00 96.19 113 ILE A C 1
ATOM 934 O O . ILE A 1 113 ? -12.436 -10.044 10.300 1.00 96.19 113 ILE A O 1
ATOM 938 N N . LYS A 1 114 ? -10.876 -8.426 10.426 1.00 95.31 114 LYS A N 1
ATOM 939 C CA . LYS A 1 114 ? -11.122 -8.115 11.828 1.00 95.31 114 LYS A CA 1
ATOM 940 C C . LYS A 1 114 ? -12.545 -7.604 12.057 1.00 95.31 114 LYS A C 1
ATOM 942 O O . LYS A 1 114 ? -13.205 -8.057 12.982 1.00 95.31 114 LYS A O 1
ATOM 947 N N . GLU A 1 115 ? -13.031 -6.701 11.210 1.00 93.69 115 GLU A N 1
ATOM 948 C CA . GLU A 1 115 ? -14.409 -6.201 11.285 1.00 93.69 115 GLU A CA 1
ATOM 949 C C . GLU A 1 115 ? -15.430 -7.336 11.127 1.00 93.69 115 GLU A C 1
ATOM 951 O O . GLU A 1 115 ? -16.401 -7.404 11.877 1.00 93.69 115 GLU A O 1
ATOM 956 N N . GLN A 1 116 ? -15.188 -8.278 10.209 1.00 93.06 116 GLN A N 1
ATOM 957 C CA . GLN A 1 116 ? -16.021 -9.477 10.056 1.00 93.06 116 GLN A CA 1
ATOM 958 C C . GLN A 1 116 ? -16.001 -10.366 11.310 1.00 93.06 116 GLN A C 1
ATOM 960 O O . GLN A 1 116 ? -17.046 -10.878 11.716 1.00 93.06 116 GLN A O 1
ATOM 965 N N . GLU A 1 117 ? -14.830 -10.550 11.924 1.00 91.25 117 GLU A N 1
ATOM 966 C CA . GLU A 1 117 ? -14.666 -11.334 13.151 1.00 91.25 117 GLU A CA 1
ATOM 967 C C . GLU A 1 117 ? -15.381 -10.685 14.344 1.00 91.25 117 GLU A C 1
ATOM 969 O O . GLU A 1 117 ? -16.102 -11.369 15.073 1.00 91.25 117 GLU A O 1
ATOM 974 N N . ASP A 1 118 ? -15.214 -9.376 14.529 1.00 89.50 118 ASP A N 1
ATOM 975 C CA . ASP A 1 118 ? -15.845 -8.623 15.614 1.00 89.50 118 ASP A CA 1
ATOM 976 C C . ASP A 1 118 ? -17.381 -8.684 15.490 1.00 89.50 118 ASP A C 1
ATOM 978 O O . ASP A 1 118 ? -18.061 -9.045 16.452 1.00 89.50 118 ASP A O 1
ATOM 982 N N . LEU A 1 119 ? -17.928 -8.484 14.282 1.00 89.56 119 LEU A N 1
ATOM 983 C CA . LEU A 1 119 ? -19.366 -8.627 14.008 1.00 89.56 119 LEU A CA 1
ATOM 984 C C . LEU A 1 119 ? -19.886 -10.048 14.270 1.00 89.56 119 LEU A C 1
ATOM 986 O O . LEU A 1 119 ? -21.021 -10.232 14.716 1.00 89.56 119 LEU A O 1
ATOM 990 N N . TYR A 1 120 ? -19.085 -11.075 13.973 1.00 89.12 120 TYR A N 1
ATOM 991 C CA . TYR A 1 120 ? -19.462 -12.460 14.249 1.00 89.12 120 TYR A CA 1
ATOM 992 C C . TYR A 1 120 ? -19.500 -12.749 15.755 1.00 89.12 120 TYR A C 1
ATOM 994 O O . TYR A 1 120 ? -20.419 -13.421 16.227 1.00 89.12 120 TYR A O 1
ATOM 1002 N N . LYS A 1 121 ? -18.547 -12.219 16.530 1.00 86.06 121 LYS A N 1
ATOM 1003 C CA . LYS A 1 121 ? -18.535 -12.346 17.997 1.00 86.06 121 LYS A CA 1
ATOM 1004 C C . LYS A 1 121 ? -19.734 -11.654 18.637 1.00 86.06 121 LYS A C 1
ATOM 1006 O O . LYS A 1 121 ? -20.384 -12.249 19.492 1.00 86.06 121 LYS A O 1
ATOM 1011 N N . GLU A 1 122 ? -20.072 -10.451 18.173 1.00 83.94 122 GLU A N 1
ATOM 1012 C CA . GLU A 1 122 ? -21.255 -9.716 18.639 1.00 83.94 122 GLU A CA 1
ATOM 1013 C C . GLU A 1 122 ? -22.553 -10.498 18.389 1.00 83.94 122 GLU A C 1
ATOM 1015 O O . GLU A 1 122 ? -23.404 -10.580 19.272 1.00 83.94 122 GLU A O 1
ATOM 1020 N N . LYS A 1 123 ? -22.694 -11.127 17.214 1.00 84.38 123 LYS A N 1
ATOM 1021 C CA . LYS A 1 123 ? -23.892 -11.910 16.859 1.00 84.38 123 LYS A CA 1
ATOM 1022 C C . LYS A 1 123 ? -23.969 -13.275 17.537 1.00 84.38 123 LYS A C 1
ATOM 1024 O O . LYS A 1 123 ? -25.062 -13.736 17.846 1.00 84.38 123 LYS A O 1
ATOM 1029 N N . SER A 1 124 ? -22.836 -13.951 17.707 1.00 80.62 124 SER A N 1
ATOM 1030 C CA . SER A 1 124 ? -22.795 -15.309 18.265 1.00 80.62 124 SER A CA 1
ATOM 1031 C C . SER A 1 124 ? -22.867 -15.333 19.792 1.00 80.62 124 SER A C 1
ATOM 1033 O O . SER A 1 124 ? -23.103 -16.395 20.361 1.00 80.62 124 SER A O 1
ATOM 1035 N N . GLY A 1 125 ? -22.658 -14.195 20.467 1.00 65.69 125 GLY A N 1
ATOM 1036 C CA . GLY A 1 125 ? -22.652 -14.118 21.932 1.00 65.69 125 GLY A CA 1
ATOM 1037 C C . GLY A 1 125 ? -21.535 -14.940 22.587 1.00 65.69 125 GLY A C 1
ATOM 1038 O O . GLY A 1 125 ? -21.502 -15.075 23.809 1.00 65.69 125 GLY A O 1
ATOM 1039 N N . VAL A 1 126 ? -20.613 -15.494 21.791 1.00 58.34 126 VAL A N 1
ATOM 1040 C CA . VAL A 1 126 ? -19.443 -16.223 22.273 1.00 58.34 126 VAL A CA 1
ATOM 1041 C C . VAL A 1 126 ? -18.407 -15.184 22.684 1.00 58.34 126 VAL A C 1
ATOM 1043 O O . VAL A 1 126 ? -17.463 -14.878 21.954 1.00 58.34 126 VAL A O 1
ATOM 1046 N N . GLU A 1 127 ? -18.602 -14.596 23.865 1.00 55.44 127 GLU A N 1
ATOM 1047 C CA . GLU A 1 127 ? -17.486 -13.983 24.569 1.00 55.44 127 GLU A CA 1
ATOM 1048 C C . GLU A 1 127 ? -16.462 -15.085 24.846 1.00 55.44 127 GLU A C 1
ATOM 1050 O O . GLU A 1 127 ? -16.786 -16.121 25.427 1.00 55.44 127 GLU A O 1
ATOM 1055 N N . ASP A 1 128 ? -15.234 -14.866 24.386 1.00 52.28 128 ASP A N 1
ATOM 1056 C CA . ASP A 1 128 ? -14.078 -15.710 24.658 1.00 52.28 128 ASP A CA 1
ATOM 1057 C C . ASP A 1 128 ? -14.020 -16.049 26.161 1.00 52.28 128 ASP A C 1
ATOM 1059 O O . ASP A 1 128 ? -13.629 -15.225 26.991 1.00 52.28 128 ASP A O 1
ATOM 1063 N N . GLN A 1 129 ? -14.441 -17.266 26.527 1.00 46.06 129 GLN A N 1
ATOM 1064 C CA . GLN A 1 129 ? -14.494 -17.764 27.909 1.00 46.06 129 GLN A CA 1
ATOM 1065 C C . GLN A 1 129 ? -13.092 -17.978 28.526 1.00 46.06 129 GLN A C 1
ATOM 1067 O O . GLN A 1 129 ? -12.950 -18.589 29.584 1.00 46.06 129 GLN A O 1
ATOM 1072 N N . GLY A 1 130 ? -12.032 -17.480 27.882 1.00 46.53 130 GLY A N 1
ATOM 1073 C CA . GLY A 1 130 ? -10.638 -17.714 28.249 1.00 46.53 130 GLY A CA 1
ATOM 1074 C C . GLY A 1 130 ? -10.002 -16.707 29.213 1.00 46.53 130 GLY A C 1
ATOM 1075 O O . GLY A 1 130 ? -8.875 -16.937 29.652 1.00 46.53 130 GLY A O 1
ATOM 1076 N N . LYS A 1 131 ? -10.654 -15.597 29.586 1.00 48.56 131 LYS A N 1
ATOM 1077 C CA . LYS A 1 131 ? -10.056 -14.618 30.519 1.00 48.56 131 LYS A CA 1
ATOM 1078 C C . LYS A 1 131 ? -11.022 -14.229 31.632 1.00 48.56 131 LYS A C 1
ATOM 1080 O O . LYS A 1 131 ? -11.941 -13.452 31.420 1.00 48.56 131 LYS A O 1
ATOM 1085 N N . LYS A 1 132 ? -10.750 -14.800 32.816 1.00 45.69 132 LYS A N 1
ATOM 1086 C CA . LYS A 1 132 ? -11.111 -14.360 34.178 1.00 45.69 132 LYS A CA 1
ATOM 1087 C C . LYS A 1 132 ? -12.348 -13.459 34.255 1.00 45.69 132 LYS A C 1
ATOM 1089 O O . LYS A 1 132 ? -12.226 -12.278 33.960 1.00 45.69 132 LYS A O 1
ATOM 1094 N N . ARG A 1 133 ? -13.469 -14.019 34.745 1.00 46.25 133 ARG A N 1
ATOM 1095 C CA . ARG A 1 133 ? -14.619 -13.326 35.369 1.00 46.25 133 ARG A CA 1
ATOM 1096 C C . ARG A 1 133 ? -14.598 -11.817 35.099 1.00 46.25 133 ARG A C 1
ATOM 1098 O O . ARG A 1 133 ? -14.062 -11.070 35.918 1.00 46.25 133 ARG A O 1
ATOM 1105 N N . LYS A 1 134 ? -15.123 -11.378 33.948 1.00 52.94 134 LYS A N 1
ATOM 1106 C CA . LYS A 1 134 ? -15.361 -9.951 33.725 1.00 52.94 134 LYS A CA 1
ATOM 1107 C C . LYS A 1 134 ? -16.241 -9.481 34.876 1.00 52.94 134 LYS A C 1
ATOM 1109 O O . LYS A 1 134 ? -17.386 -9.914 35.001 1.00 52.94 134 LYS A O 1
ATOM 1114 N N . ALA A 1 135 ? -15.660 -8.668 35.754 1.00 54.62 135 ALA A N 1
ATOM 1115 C CA . ALA A 1 135 ? -16.421 -7.865 36.686 1.00 54.62 135 ALA A CA 1
ATOM 1116 C C . ALA A 1 135 ? -17.525 -7.182 35.874 1.00 54.62 135 ALA A C 1
ATOM 1118 O O . ALA A 1 135 ? -17.259 -6.681 34.779 1.00 54.62 135 ALA A O 1
ATOM 1119 N N . VAL A 1 136 ? -18.761 -7.269 36.361 1.00 57.69 136 VAL A N 1
ATOM 1120 C CA . VAL A 1 136 ? -19.924 -6.608 35.768 1.00 57.69 136 VAL A CA 1
ATOM 1121 C C . VAL A 1 136 ? -19.518 -5.170 35.463 1.00 57.69 136 VAL A C 1
ATOM 1123 O O . VAL A 1 136 ? -19.199 -4.429 36.389 1.00 57.69 136 VAL A O 1
ATOM 1126 N N . LYS A 1 137 ? -19.446 -4.823 34.173 1.00 62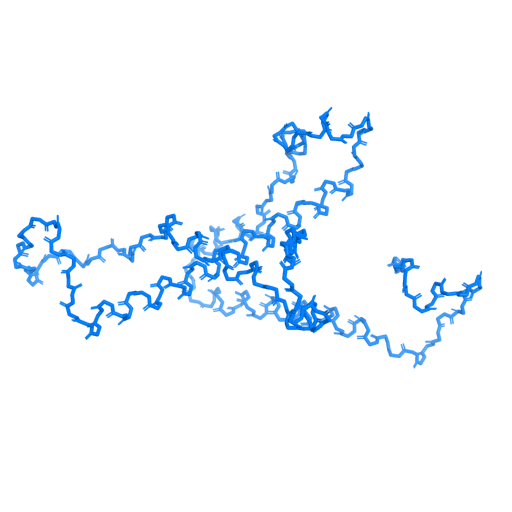.28 137 LYS A N 1
ATOM 1127 C CA . LYS A 1 137 ? -18.982 -3.513 33.720 1.00 62.28 137 LYS A CA 1
ATOM 1128 C C . LYS A 1 137 ? -19.893 -2.456 34.340 1.00 62.28 137 LYS A C 1
ATOM 1130 O O . LYS A 1 137 ? -21.086 -2.422 34.037 1.00 62.28 137 LYS A O 1
ATOM 1135 N N . GLY A 1 138 ? -19.363 -1.670 35.267 1.00 67.75 138 GLY A N 1
ATOM 1136 C CA . GLY A 1 138 ? -20.121 -0.650 35.974 1.00 67.75 138 GLY A CA 1
ATOM 1137 C C . GLY A 1 138 ? -20.533 0.466 35.019 1.00 67.75 138 GLY A C 1
ATOM 1138 O O . GLY A 1 138 ? -19.841 0.754 34.045 1.00 67.75 138 GLY A O 1
ATOM 1139 N N . LEU A 1 139 ? -21.638 1.149 35.323 1.00 69.00 139 LEU A N 1
ATOM 1140 C CA . LEU A 1 139 ? -22.121 2.311 34.558 1.00 69.00 139 LEU A CA 1
ATOM 1141 C C . LEU A 1 139 ? -21.109 3.482 34.524 1.00 69.00 139 LEU A C 1
ATOM 1143 O O . LEU A 1 139 ? -21.261 4.412 33.740 1.00 69.00 139 LEU A O 1
ATOM 1147 N N . PHE A 1 140 ? -20.081 3.411 35.373 1.00 78.62 140 PHE A N 1
ATOM 1148 C CA . PHE A 1 140 ? -19.000 4.384 35.527 1.00 78.62 140 PHE A CA 1
ATOM 1149 C C . PHE A 1 140 ? -17.622 3.807 35.185 1.00 78.62 140 PHE A C 1
ATOM 1151 O O . PHE A 1 140 ? -16.611 4.464 35.434 1.00 78.62 140 PHE A O 1
ATOM 1158 N N . ASP A 1 141 ? -17.561 2.593 34.625 1.00 70.56 141 ASP A N 1
ATOM 1159 C CA . ASP A 1 141 ? -16.307 2.121 34.054 1.00 70.56 141 ASP A CA 1
ATOM 1160 C C . ASP A 1 141 ? -15.944 3.022 32.871 1.00 70.56 141 ASP A C 1
ATOM 1162 O O . ASP A 1 141 ? -16.828 3.367 32.073 1.00 70.56 141 ASP A O 1
ATOM 1166 N N . PRO A 1 142 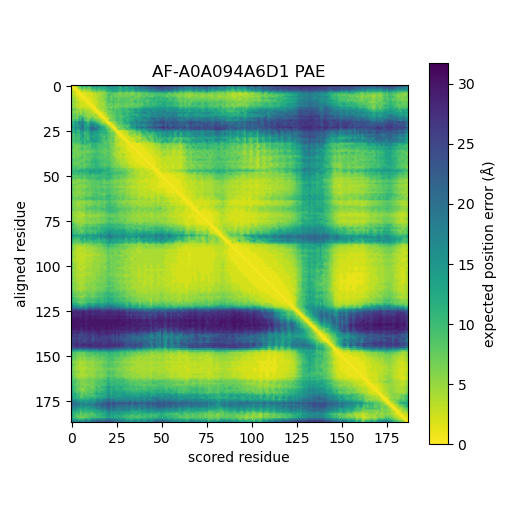? -14.658 3.391 32.719 1.00 62.62 142 PRO A N 1
ATOM 1167 C CA . PRO A 1 142 ? -14.207 4.100 31.537 1.00 62.62 142 PRO A CA 1
ATOM 1168 C C . PRO A 1 142 ? -14.739 3.387 30.286 1.00 62.62 142 PRO A C 1
ATOM 1170 O O . PRO A 1 142 ? -14.742 2.144 30.247 1.00 62.62 142 PRO A O 1
ATOM 1173 N N . PRO A 1 143 ? -15.213 4.127 29.262 1.00 63.16 143 PRO A N 1
ATOM 1174 C CA . PRO A 1 143 ? -15.597 3.509 27.998 1.00 63.16 143 PRO A CA 1
ATOM 1175 C C . PRO A 1 143 ? -14.454 2.600 27.558 1.00 63.16 143 PRO A C 1
ATOM 1177 O O . PRO A 1 143 ? -13.303 2.903 27.854 1.00 63.16 143 PRO A O 1
ATOM 1180 N N . ALA A 1 144 ? -14.750 1.465 26.917 1.00 59.06 144 ALA A N 1
ATOM 1181 C CA . ALA A 1 144 ? -13.697 0.549 26.486 1.00 59.06 144 ALA A CA 1
ATOM 1182 C C . ALA A 1 144 ? -12.766 1.327 25.547 1.00 59.06 144 ALA A C 1
ATOM 1184 O O . ALA A 1 144 ? -13.116 1.586 24.396 1.00 59.06 144 ALA A O 1
ATOM 1185 N N . VAL A 1 145 ? -11.649 1.816 26.088 1.00 52.31 145 VAL A N 1
ATOM 1186 C CA . VAL A 1 145 ? -10.777 2.742 25.382 1.00 52.31 145 VAL A CA 1
ATOM 1187 C C . VAL A 1 145 ? -10.016 1.899 24.377 1.00 52.31 145 VAL A C 1
ATOM 1189 O O . VAL A 1 145 ? -9.070 1.197 24.722 1.00 52.31 145 VAL A O 1
ATOM 1192 N N . GLY A 1 146 ? -10.486 1.946 23.136 1.00 60.97 146 GLY A N 1
ATOM 1193 C CA . GLY A 1 146 ? -9.828 1.348 21.988 1.00 60.97 146 GLY A CA 1
ATOM 1194 C C . GLY A 1 146 ? -10.578 0.155 21.413 1.00 60.97 146 GLY A C 1
ATOM 1195 O O . GLY A 1 146 ? -10.914 -0.810 22.101 1.00 60.97 146 GLY A O 1
ATOM 1196 N N . LYS A 1 147 ? -10.774 0.199 20.093 1.00 72.62 147 LYS A N 1
ATOM 1197 C CA . LYS A 1 147 ? -10.976 -1.017 19.305 1.00 72.62 147 LYS A CA 1
ATOM 1198 C C . LYS A 1 147 ? -9.776 -1.936 19.559 1.00 72.62 147 LYS A C 1
ATOM 1200 O O . LYS A 1 147 ? -8.645 -1.457 19.646 1.00 72.62 147 LYS A O 1
ATOM 1205 N N . SER A 1 148 ? -10.013 -3.243 19.659 1.00 84.44 148 SER A N 1
ATOM 1206 C CA . SER A 1 148 ? -8.920 -4.218 19.719 1.00 84.44 148 SER A CA 1
ATOM 1207 C C . SER A 1 148 ? -7.961 -4.013 18.530 1.00 84.44 148 SER A C 1
ATOM 1209 O O . SER A 1 148 ? -8.405 -3.579 17.461 1.00 84.44 148 SER A O 1
ATOM 1211 N N . PRO A 1 149 ? -6.652 -4.270 18.691 1.00 91.19 149 PRO A N 1
ATOM 1212 C CA . PRO A 1 149 ? -5.685 -4.099 17.613 1.00 91.19 149 PRO A CA 1
ATOM 1213 C C . PRO A 1 149 ? -5.827 -5.188 16.541 1.00 91.19 149 PRO A C 1
ATOM 1215 O O . PRO A 1 149 ? -6.492 -6.210 16.730 1.00 91.19 149 PRO A O 1
ATOM 1218 N N . VAL A 1 150 ? -5.172 -4.980 15.398 1.00 94.12 150 VAL A N 1
ATOM 1219 C CA . VAL A 1 150 ? -4.989 -6.036 14.395 1.00 94.12 150 VAL A CA 1
ATOM 1220 C C . VAL A 1 150 ? -3.999 -7.069 14.943 1.00 94.12 150 VAL A C 1
ATOM 1222 O O . VAL A 1 150 ? -2.871 -6.733 15.290 1.00 94.12 150 VAL A O 1
ATOM 1225 N N . GLU A 1 151 ? -4.422 -8.328 15.022 1.00 95.44 151 GLU A N 1
ATOM 1226 C CA . GLU A 1 151 ? -3.603 -9.452 15.474 1.00 95.44 151 GLU A CA 1
ATOM 1227 C C . GLU A 1 151 ? -2.915 -10.174 14.298 1.00 95.44 151 GLU A C 1
ATOM 1229 O O . GLU A 1 151 ? -3.401 -10.108 13.162 1.00 95.44 151 GLU A O 1
ATOM 1234 N N . PRO A 1 152 ? -1.833 -10.942 14.551 1.00 97.12 152 PRO A N 1
ATOM 1235 C CA . PRO A 1 152 ? -1.132 -11.702 13.512 1.00 97.12 152 PRO A CA 1
ATOM 1236 C C . PRO A 1 152 ? -2.040 -12.621 12.686 1.00 97.12 152 PRO A C 1
ATOM 1238 O O . PRO A 1 152 ? -1.824 -12.770 11.486 1.00 97.12 152 PRO A O 1
ATOM 1241 N N . ARG A 1 153 ? -3.093 -13.190 13.292 1.00 96.62 153 ARG A N 1
ATOM 1242 C CA . ARG A 1 153 ? -4.061 -14.045 12.585 1.00 96.62 153 ARG A CA 1
ATOM 1243 C C . ARG A 1 153 ? -4.825 -13.303 11.484 1.00 96.62 153 ARG A C 1
ATOM 1245 O O . ARG A 1 153 ? -5.054 -13.879 10.425 1.00 96.62 153 ARG A O 1
ATOM 1252 N N . HIS A 1 154 ? -5.161 -12.026 11.691 1.00 97.00 154 HIS A N 1
ATOM 1253 C CA . HIS A 1 154 ? -5.845 -11.230 10.669 1.00 97.00 154 HIS A CA 1
ATOM 1254 C C . HIS A 1 154 ? -4.903 -10.960 9.491 1.00 97.00 154 HIS A C 1
ATOM 1256 O O . HIS A 1 154 ? -5.322 -11.034 8.343 1.00 97.00 154 HIS A O 1
ATOM 1262 N N . VAL A 1 155 ? -3.618 -10.707 9.770 1.00 97.44 155 VAL A N 1
ATOM 1263 C CA . VAL A 1 155 ? -2.590 -10.494 8.738 1.00 97.44 155 VAL A CA 1
ATOM 1264 C C . VAL A 1 155 ? -2.320 -11.775 7.946 1.00 97.44 155 VAL A C 1
ATOM 1266 O O . VAL A 1 155 ? -2.226 -11.734 6.722 1.00 97.44 155 VAL A O 1
ATOM 1269 N N . GLN A 1 156 ? -2.232 -12.924 8.619 1.00 97.38 156 GLN A N 1
ATOM 1270 C CA . GLN A 1 156 ? -2.045 -14.222 7.963 1.00 97.38 156 GLN A CA 1
ATOM 1271 C C . GLN A 1 156 ? -3.228 -14.578 7.057 1.00 97.38 156 GLN A C 1
ATOM 1273 O O . GLN A 1 156 ? -3.027 -15.013 5.922 1.00 97.38 156 GLN A O 1
ATOM 1278 N N . GLU A 1 157 ? -4.458 -14.355 7.523 1.00 97.31 157 GLU A N 1
ATOM 1279 C CA . GLU A 1 157 ? -5.659 -14.583 6.718 1.00 97.31 157 GLU A CA 1
ATOM 1280 C C . GLU A 1 157 ? -5.763 -13.581 5.557 1.00 97.31 157 GLU A C 1
ATOM 1282 O O . GLU A 1 157 ? -6.090 -13.980 4.439 1.00 97.31 157 GLU A O 1
ATOM 1287 N N . ALA A 1 158 ? -5.400 -12.312 5.772 1.00 97.00 158 ALA A N 1
ATOM 1288 C CA . ALA A 1 158 ? -5.324 -11.307 4.712 1.00 97.00 158 ALA A CA 1
ATOM 1289 C C . ALA A 1 158 ? -4.339 -11.732 3.621 1.00 97.00 158 ALA A C 1
ATOM 1291 O O . ALA A 1 158 ? -4.682 -11.756 2.438 1.00 97.00 158 ALA A O 1
ATOM 1292 N N . PHE A 1 159 ? -3.140 -12.161 4.021 1.00 95.94 159 PHE A N 1
ATOM 1293 C CA . PHE A 1 159 ? -2.139 -12.679 3.100 1.00 95.94 159 PHE A CA 1
ATOM 1294 C C . PHE A 1 159 ? -2.674 -13.885 2.319 1.00 95.94 159 PHE A C 1
ATOM 1296 O O . PHE A 1 159 ? -2.586 -13.914 1.093 1.00 95.94 159 PHE A O 1
ATOM 1303 N N . ARG A 1 160 ? -3.315 -14.849 2.995 1.00 94.94 160 ARG A N 1
ATOM 1304 C CA . ARG A 1 160 ? -3.919 -16.018 2.339 1.00 94.94 160 ARG A CA 1
ATOM 1305 C C . ARG A 1 160 ? -4.958 -15.616 1.288 1.00 94.94 160 ARG A C 1
ATOM 1307 O O . ARG A 1 160 ? -4.949 -16.188 0.198 1.00 94.94 160 ARG A O 1
ATOM 1314 N N . ARG A 1 161 ? -5.843 -14.657 1.593 1.00 94.75 161 ARG A N 1
ATOM 1315 C CA . ARG A 1 161 ? -6.870 -14.155 0.658 1.00 94.75 161 ARG A CA 1
ATOM 1316 C C . ARG A 1 161 ? -6.254 -13.456 -0.550 1.00 94.75 161 ARG A C 1
ATOM 1318 O O . ARG A 1 161 ? -6.668 -13.721 -1.677 1.00 94.75 161 ARG A O 1
ATOM 1325 N N . LEU A 1 162 ? -5.237 -12.627 -0.332 1.00 94.25 162 LEU A N 1
ATOM 1326 C CA . LEU A 1 162 ? -4.554 -11.891 -1.400 1.00 94.25 162 LEU A CA 1
ATOM 1327 C C . LEU A 1 162 ? -3.745 -12.815 -2.324 1.00 94.25 162 LEU A C 1
ATOM 1329 O O . LEU A 1 162 ? -3.643 -12.548 -3.519 1.00 94.25 162 LEU A O 1
ATOM 1333 N N . GLN A 1 163 ? -3.246 -13.942 -1.809 1.00 92.94 163 GLN A N 1
ATOM 1334 C CA . GLN A 1 163 ? -2.535 -14.962 -2.590 1.00 92.94 163 GLN A CA 1
ATOM 1335 C C . GLN A 1 163 ? -3.463 -15.940 -3.343 1.00 92.94 163 GLN A C 1
ATOM 1337 O O . GLN A 1 163 ? -2.984 -16.862 -4.011 1.00 92.94 163 GLN A O 1
ATOM 1342 N N . VAL A 1 164 ? -4.793 -15.781 -3.273 1.00 90.12 164 VAL A N 1
ATOM 1343 C CA . VAL A 1 164 ? -5.723 -16.641 -4.023 1.00 90.12 164 VAL A CA 1
ATOM 1344 C C . VAL A 1 164 ? -5.523 -16.456 -5.528 1.00 90.12 164 VAL A C 1
ATOM 1346 O O . VAL A 1 164 ? -5.590 -15.355 -6.074 1.00 90.12 164 VAL A O 1
ATOM 1349 N N . ARG A 1 165 ? -5.324 -17.576 -6.229 1.00 84.75 165 ARG A N 1
ATOM 1350 C CA . ARG A 1 165 ? -5.127 -17.587 -7.680 1.00 84.75 165 ARG A CA 1
ATOM 1351 C C . ARG A 1 165 ? -6.405 -17.186 -8.428 1.00 84.75 165 ARG A C 1
ATOM 1353 O O . ARG A 1 165 ? -7.460 -17.777 -8.174 1.00 84.75 165 ARG A O 1
ATOM 1360 N N . PRO A 1 166 ? -6.312 -16.287 -9.423 1.00 87.00 166 PRO A N 1
ATOM 1361 C CA . PRO A 1 166 ? -7.413 -16.023 -10.339 1.00 87.00 166 PRO A CA 1
ATOM 1362 C C . PRO A 1 166 ? -7.880 -17.300 -11.047 1.00 87.00 166 PRO A C 1
ATOM 1364 O O . PRO A 1 166 ? -7.071 -18.138 -11.443 1.00 87.00 166 PRO A O 1
ATOM 1367 N N . LYS A 1 167 ? -9.191 -17.434 -11.278 1.00 86.94 167 LYS A N 1
ATOM 1368 C CA . LYS A 1 167 ? -9.758 -18.604 -11.977 1.00 86.94 167 LYS A CA 1
ATOM 1369 C C . LYS A 1 167 ? -9.137 -18.799 -13.366 1.00 86.94 167 LYS A C 1
ATOM 1371 O O . LYS A 1 167 ? -8.798 -19.924 -13.721 1.00 86.94 167 LYS A O 1
ATOM 1376 N N . LYS A 1 168 ? -8.909 -17.701 -14.099 1.00 87.62 168 LYS A N 1
ATOM 1377 C CA . LYS A 1 168 ? -8.283 -17.706 -15.432 1.00 87.62 168 LYS A CA 1
ATOM 1378 C C . LYS A 1 168 ? -6.896 -18.366 -15.419 1.00 87.62 168 LYS A C 1
ATOM 1380 O O . LYS A 1 168 ? -6.624 -19.210 -16.261 1.00 87.62 168 LYS A O 1
ATOM 1385 N N . SER A 1 169 ? -6.063 -18.087 -14.410 1.00 83.56 169 SER A N 1
ATOM 1386 C CA . SER A 1 169 ? -4.697 -18.637 -14.328 1.00 83.56 169 SER A CA 1
ATOM 1387 C C . SER A 1 169 ? -4.636 -20.111 -13.917 1.00 83.56 169 SER A C 1
ATOM 1389 O O . SER A 1 169 ? -3.561 -20.710 -13.929 1.00 83.56 169 SER A O 1
ATOM 1391 N N . ARG A 1 170 ? -5.763 -20.712 -13.517 1.00 84.00 170 ARG A N 1
ATOM 1392 C CA . ARG A 1 170 ? -5.863 -22.144 -13.197 1.00 84.00 170 ARG A CA 1
ATOM 1393 C C . ARG A 1 170 ? -6.792 -22.902 -14.146 1.00 84.00 170 ARG A C 1
ATOM 1395 O O . ARG A 1 170 ? -6.899 -24.111 -14.000 1.00 84.00 170 ARG A O 1
ATOM 1402 N N . ALA A 1 171 ? -7.426 -22.233 -15.112 1.00 86.69 171 ALA A N 1
ATOM 1403 C CA . ALA A 1 171 ? -8.414 -22.843 -16.004 1.00 86.69 171 ALA A CA 1
ATOM 1404 C C . ALA A 1 171 ? -7.854 -24.078 -16.733 1.00 86.69 171 ALA A C 1
ATOM 1406 O O . ALA A 1 171 ? -8.469 -25.138 -16.699 1.00 86.69 171 ALA A O 1
ATOM 1407 N N . MET A 1 172 ? -6.631 -23.975 -17.261 1.00 84.25 172 MET A N 1
ATOM 1408 C CA . MET A 1 172 ? -5.943 -25.063 -17.975 1.00 84.25 172 MET A CA 1
ATOM 1409 C C . MET A 1 172 ? -5.371 -26.164 -17.064 1.00 84.25 172 MET A C 1
ATOM 1411 O O . MET A 1 172 ? -4.768 -27.116 -17.544 1.00 84.25 172 MET A O 1
ATOM 1415 N N . LEU A 1 173 ? -5.520 -26.033 -15.743 1.00 79.50 173 LEU A N 1
ATOM 1416 C CA . LEU A 1 173 ? -4.986 -26.967 -14.744 1.00 79.50 173 LEU A CA 1
ATOM 1417 C C . LEU A 1 173 ? -6.101 -27.699 -13.983 1.00 79.50 173 LEU A C 1
ATOM 1419 O O . LEU A 1 173 ? -5.824 -28.474 -13.069 1.00 79.50 173 LEU A O 1
ATOM 1423 N N . ILE A 1 174 ? -7.368 -27.441 -14.311 1.00 81.38 174 ILE A N 1
ATOM 1424 C CA . ILE A 1 174 ? -8.496 -28.145 -13.700 1.00 81.38 174 ILE A CA 1
ATOM 1425 C C . ILE A 1 174 ? -8.463 -29.602 -14.184 1.00 81.38 174 ILE A C 1
ATOM 1427 O O . ILE A 1 174 ? -8.516 -29.862 -15.380 1.00 81.38 174 ILE A O 1
ATOM 1431 N N . GLY A 1 175 ? -8.355 -30.551 -13.250 1.00 80.38 175 GLY A N 1
ATOM 1432 C CA . GLY A 1 175 ? -8.305 -31.989 -13.546 1.00 80.38 175 GLY A CA 1
ATOM 1433 C C . GLY A 1 175 ? -6.897 -32.588 -13.636 1.00 80.38 175 GLY A C 1
ATOM 1434 O O . GLY A 1 175 ? -6.767 -33.809 -13.715 1.00 80.38 175 GLY A O 1
ATOM 1435 N N . THR A 1 176 ? -5.835 -31.779 -13.556 1.00 81.94 176 THR A N 1
ATOM 1436 C CA . THR A 1 176 ? -4.462 -32.300 -13.475 1.00 81.94 176 THR A CA 1
ATOM 1437 C C . THR A 1 176 ? -4.127 -32.713 -12.035 1.00 81.94 176 THR A C 1
ATOM 1439 O O . THR A 1 176 ? -4.484 -32.035 -11.074 1.00 81.94 176 THR A O 1
ATOM 1442 N N . ARG A 1 177 ? -3.445 -33.856 -11.856 1.00 74.44 177 ARG A N 1
ATOM 1443 C CA . ARG A 1 177 ? -3.071 -34.407 -10.530 1.00 74.44 177 ARG A CA 1
ATOM 1444 C C . ARG A 1 177 ? -1.706 -33.913 -10.013 1.00 74.44 177 ARG A C 1
ATOM 1446 O O . ARG A 1 177 ? -1.151 -34.495 -9.087 1.00 74.44 177 ARG A O 1
ATOM 1453 N N . GLY A 1 178 ? -1.147 -32.866 -10.621 1.00 74.88 178 GLY A N 1
ATOM 1454 C CA . GLY A 1 178 ? 0.182 -32.343 -10.292 1.00 74.88 178 GLY A CA 1
ATOM 1455 C C . GLY A 1 178 ? 0.183 -31.332 -9.141 1.00 74.88 178 GLY A C 1
ATOM 1456 O O . GLY A 1 178 ? -0.780 -30.590 -8.937 1.00 74.88 178 GLY A O 1
ATOM 1457 N N . LEU A 1 179 ? 1.301 -31.260 -8.409 1.00 72.12 179 LEU A N 1
ATOM 1458 C CA . LEU A 1 179 ? 1.535 -30.208 -7.421 1.00 72.12 179 LEU A CA 1
ATOM 1459 C C . LEU A 1 179 ? 1.795 -28.878 -8.151 1.00 72.12 179 LEU A C 1
ATOM 1461 O O . LEU A 1 179 ? 2.885 -28.638 -8.667 1.00 72.12 179 LEU A O 1
ATOM 1465 N N . ASN A 1 180 ? 0.789 -28.008 -8.202 1.00 73.12 180 ASN A N 1
ATOM 1466 C CA . ASN A 1 180 ? 0.885 -26.724 -8.896 1.00 73.12 180 ASN A CA 1
ATOM 1467 C C . ASN A 1 180 ? 1.654 -25.696 -8.053 1.00 73.12 180 ASN A C 1
ATOM 1469 O O . ASN A 1 180 ? 1.043 -24.909 -7.328 1.00 73.12 180 ASN A O 1
ATOM 1473 N N . ARG A 1 181 ? 2.987 -25.692 -8.148 1.00 78.06 181 ARG A N 1
ATOM 1474 C CA . ARG A 1 181 ? 3.812 -24.618 -7.578 1.00 78.06 181 ARG A CA 1
ATOM 1475 C C . ARG A 1 181 ? 3.617 -23.352 -8.408 1.00 78.06 181 ARG A C 1
ATOM 1477 O O . ARG A 1 181 ? 3.849 -23.368 -9.613 1.00 78.06 181 ARG A O 1
ATOM 1484 N N . THR A 1 182 ? 3.178 -22.271 -7.776 1.00 79.19 182 THR A N 1
ATOM 1485 C CA . THR A 1 182 ? 3.033 -20.964 -8.428 1.00 79.19 182 THR A CA 1
ATOM 1486 C C . THR A 1 182 ? 3.877 -19.916 -7.727 1.00 79.19 182 THR A C 1
ATOM 1488 O O . THR A 1 182 ? 4.048 -20.018 -6.509 1.00 79.19 182 THR A O 1
ATOM 1491 N N . PRO A 1 183 ? 4.378 -18.909 -8.463 1.00 84.44 183 PRO A N 1
ATOM 1492 C CA . PRO A 1 183 ? 5.014 -17.762 -7.837 1.00 84.44 183 PRO A CA 1
ATOM 1493 C C . PRO A 1 183 ? 4.025 -17.051 -6.907 1.00 84.44 183 PRO A C 1
ATOM 1495 O O . PRO A 1 183 ? 2.804 -17.150 -7.084 1.00 84.44 183 PRO A O 1
ATOM 1498 N N . LEU A 1 184 ? 4.564 -16.346 -5.914 1.00 85.94 184 LEU A N 1
ATOM 1499 C CA . LEU A 1 184 ? 3.770 -15.456 -5.075 1.00 85.94 184 LEU A CA 1
ATOM 1500 C C . LEU A 1 184 ? 3.147 -14.372 -5.949 1.00 85.94 184 LEU A C 1
ATOM 1502 O O . LEU A 1 184 ? 3.795 -13.832 -6.847 1.00 85.94 184 LEU A O 1
ATOM 1506 N N . LYS A 1 185 ? 1.887 -14.047 -5.671 1.00 84.00 185 LYS A N 1
ATOM 1507 C CA . LYS A 1 185 ? 1.250 -12.893 -6.282 1.00 84.00 185 LYS A CA 1
ATOM 1508 C C . LYS A 1 185 ? 1.859 -11.641 -5.655 1.00 84.00 185 LYS A C 1
ATOM 1510 O O . LYS A 1 185 ? 1.677 -11.403 -4.459 1.00 84.00 185 LYS A O 1
ATOM 1515 N N . LEU A 1 186 ? 2.591 -10.889 -6.467 1.00 71.75 186 LEU A N 1
ATOM 1516 C CA . LEU A 1 186 ? 2.900 -9.492 -6.197 1.00 71.75 186 LEU A CA 1
ATOM 1517 C C . LEU A 1 186 ? 1.659 -8.675 -6.588 1.00 71.75 186 LEU A C 1
ATOM 1519 O O . LEU A 1 186 ? 0.924 -9.072 -7.495 1.00 71.75 186 LEU A O 1
ATOM 1523 N N . PHE A 1 187 ? 1.365 -7.671 -5.774 1.00 59.03 187 PHE A N 1
ATOM 1524 C CA . PHE A 1 187 ? 0.075 -6.990 -5.680 1.00 59.03 187 PHE A CA 1
ATOM 1525 C C . PHE A 1 187 ? -0.241 -6.227 -6.958 1.00 59.03 187 PHE A C 1
ATOM 1527 O O . PHE A 1 187 ? 0.706 -5.631 -7.514 1.00 59.03 187 PHE A O 1
#

Foldseek 3Di:
DPDDDCPDPQVVDPDHDPDDPPPPPVVVVVVVVVVVVVVVVVCVVCVPDDPVRVVVVVVVVPDWPCVVCVVVSCVVVVVVPVDVDDDDVVVSVVVRVLVVVVCVQLVVQLVVVVVVVVVCCVVVVPDPPPDPDDDPQDPPHDDPPDDDDRDPVSSVVSLVVQQDDDCVVCVVVVPPPDDDDDDGDRD

Sequence (187 aa):
AKVGLPWEIASLYSQEVPERDDEDDEDEEEMNYATLQRLKKADERTKAMTKEEYVTWSEYRQASFTFRKGKRFREWAGFGTITESKPNDDIVDILGFLTFEIVQTLTEEALRIKEQEDLYKEKSGVEDQGKKRKAVKGLFDPPAVGKSPVEPRHVQEAFRRLQVRPKKSRAMLIGTRGLNRTPLKLF

Nearest PDB structures (foldseek):
  6t9k-assembly1_C  TM=8.677E-01  e=3.140E-07  Saccharomyces cerevisiae S288C

Secondary structure (DSSP, 8-state):
-----TTSSGGGSSSPPPPPTT---HHHHHHHHHHHHHHHHHHHHHTT--HHHHHHHHHHHH--SSTTTHHHHHHHTTHHHH-SSPPPHHHHHHHHHHHHHHHHHHHHHHHHHHHHHHHHHHHH----TTSS------TTSPP--SPPPPPHHHHHHHHHHHTPPPHHHHGGGTT--S---------

Radius of gyration: 23.95 Å; Cα contacts (8 Å, |Δi|>4): 63; chains: 1; bounding box: 50×54×73 Å

Mean predicted aligned error: 10.34 Å

pLDDT: mean 83.06, std 13.01, range [45.69, 97.44]